Protein AF-U2ZJ65-F1 (afdb_monomer)

Mean predicted aligned error: 11.95 Å

Secondary structure (DSSP, 8-state):
-HHHHHHHHHTT-SS-HHHHHHHHHHHHHHHHHHHHHHHHTB-HHHHHTTTTTTS---S-TTHHHHHHHHHTTSHHHHHHHHHHHHHHHHHHHH-GGGBS---S-HHHHHHHHHHHTSPPPP-----SS-----B---HHHHHHHHTT-SSSTTHHHHHHHHHHS---HHHHHHHHHHHH-SEEEES-STT-SSEEEEE-SSEEEEEETTB--EEEEHHHHHHHHHHHHHHHHHHHT--

Organism: NCBI:txid1035184

Solvent-accessible surface area (backbone atoms only — not comparable to full-atom values): 13607 Å² total; per-residue (Å²): 111,70,71,60,53,51,52,27,39,76,68,10,72,64,54,32,53,65,57,63,64,45,49,59,57,52,52,41,40,55,50,22,45,54,49,48,55,52,63,73,35,41,20,72,64,24,52,76,71,53,62,71,68,87,55,89,80,76,76,52,87,64,56,38,31,52,52,47,28,59,51,55,69,39,67,70,56,37,52,52,50,48,53,52,49,49,57,51,52,55,48,40,73,77,42,60,67,31,36,71,65,85,86,68,61,62,69,62,52,51,51,49,54,55,57,68,72,51,90,78,83,87,76,61,42,76,36,92,62,79,80,76,77,73,47,67,83,49,70,69,45,52,51,55,36,64,70,66,39,46,84,46,91,68,29,44,58,54,53,54,54,59,69,73,46,100,64,54,64,66,58,45,13,52,50,49,40,67,61,45,35,74,48,69,42,75,56,38,37,81,94,37,87,65,11,35,31,41,33,36,96,73,27,41,34,40,40,40,73,79,32,66,68,46,78,36,41,35,56,54,49,36,52,51,54,52,50,53,54,51,52,54,55,56,60,66,73,72,115

Nearest PDB structures (foldseek):
  4oyd-assembly2_D  TM=2.390E-01  e=5.172E+00  synthetic construct
  3lhp-assembly1_S  TM=2.570E-01  e=7.193E+00  synthetic construct

Sequence (239 aa):
AASKINELLENGEFAINVELSEALDYERDRISESLWYLIHDLSEKGKEQGFFEFLEKGGGFPDETKRLSEALKNPEYLVDVIKEYGRFLEAYREDREVLRFHYHKVDSLYQKLQELALPRKEYTSNLTELPKVKAFITEDEVFATLSRGSGIDRGKERITKFFKENHTLQEKANFLKDEYGIGGSSHAVSGAMGSDEWHDAKGLKLQKNNCNDVFLTWSSVAKRILMSCFIKIFMKKRK

Foldseek 3Di:
DVVVLVVCQQVQNNDAPVCLVCVLLVLLLVLLVLVVVFVVQFDPVLVVVVQPVVQDDDDDPPVSSVVSSVQCVDLVSLVVNLVSLVVVVVVCVVPVNRGNDDPRPSVVSSVSSVVSNDDDDDTHHPDPDRPDPQDEQDVVQVLVLLCVALPPVCRNVVLVVVLVDPDDLVVSLVVRCVSNAFDKDAPSGPPAHAWMWTAHNQAIWIGGPSYDIDTAGSSRSSVSVNVVVVVVVVVVVVD

Structure (mmCIF, N/CA/C/O backbone):
data_AF-U2ZJ65-F1
#
_entry.id   AF-U2ZJ65-F1
#
loop_
_atom_site.group_PDB
_atom_site.id
_atom_site.type_symbol
_atom_site.label_atom_id
_atom_site.label_alt_id
_atom_site.label_comp_id
_atom_site.label_asym_id
_atom_site.label_entity_id
_atom_site.label_seq_id
_atom_site.pdbx_PDB_ins_code
_atom_site.Cartn_x
_atom_site.Cartn_y
_atom_site.Cartn_z
_atom_site.occupancy
_atom_site.B_iso_or_equiv
_atom_site.auth_seq_id
_atom_site.auth_comp_id
_atom_site.auth_asym_id
_atom_site.auth_atom_id
_atom_site.pdbx_PDB_model_num
ATOM 1 N N . ALA A 1 1 ? -3.856 -15.151 -9.963 1.00 62.59 1 ALA A N 1
ATOM 2 C CA . ALA A 1 1 ? -3.079 -14.397 -8.956 1.00 62.59 1 ALA A CA 1
ATOM 3 C C . ALA A 1 1 ? -3.064 -15.119 -7.608 1.00 62.59 1 ALA A C 1
ATOM 5 O O . ALA A 1 1 ? -1.996 -15.561 -7.214 1.00 62.59 1 ALA A O 1
ATOM 6 N N . ALA A 1 2 ? -4.220 -15.337 -6.963 1.00 77.69 2 ALA A N 1
ATOM 7 C CA . ALA A 1 2 ? -4.308 -15.961 -5.631 1.00 77.69 2 ALA A CA 1
ATOM 8 C C . ALA A 1 2 ? -3.563 -17.308 -5.496 1.00 77.69 2 ALA A C 1
ATOM 10 O O . ALA A 1 2 ? -2.787 -17.480 -4.566 1.00 77.69 2 ALA A O 1
ATOM 11 N N . SER A 1 3 ? -3.697 -18.217 -6.472 1.00 83.50 3 SER A N 1
ATOM 12 C CA . SER A 1 3 ? -2.991 -19.513 -6.446 1.00 83.50 3 SER A CA 1
ATOM 13 C C . SER A 1 3 ? -1.465 -19.387 -6.418 1.00 83.50 3 SER A C 1
ATOM 15 O O . SER A 1 3 ? -0.812 -20.212 -5.792 1.00 83.50 3 SER A O 1
ATOM 17 N N . LYS A 1 4 ? -0.892 -18.372 -7.084 1.00 86.69 4 LYS A N 1
ATOM 18 C CA . LYS A 1 4 ? 0.565 -18.191 -7.137 1.00 86.69 4 LYS A CA 1
ATOM 19 C C . LYS A 1 4 ? 1.104 -17.603 -5.836 1.00 86.69 4 LYS A C 1
ATOM 21 O O . LYS A 1 4 ? 2.178 -17.980 -5.399 1.00 86.69 4 LYS A O 1
ATOM 26 N N . ILE A 1 5 ? 0.341 -16.708 -5.211 1.00 86.50 5 ILE A N 1
ATOM 27 C CA . ILE A 1 5 ? 0.675 -16.164 -3.891 1.00 86.50 5 ILE A CA 1
ATOM 28 C C . ILE A 1 5 ? 0.656 -17.283 -2.851 1.00 86.50 5 ILE A C 1
ATOM 30 O O . ILE A 1 5 ? 1.593 -17.392 -2.071 1.00 86.50 5 ILE A O 1
ATOM 34 N N . ASN A 1 6 ? -0.365 -18.145 -2.889 1.00 86.81 6 ASN A N 1
ATOM 35 C CA . ASN A 1 6 ? -0.447 -19.269 -1.963 1.00 86.81 6 ASN A CA 1
ATOM 36 C C . ASN A 1 6 ? 0.750 -20.214 -2.121 1.00 86.81 6 ASN A C 1
ATOM 38 O O . ASN A 1 6 ? 1.390 -20.544 -1.139 1.00 86.81 6 ASN A O 1
ATOM 42 N N . GLU A 1 7 ? 1.112 -20.576 -3.354 1.00 88.75 7 GLU A N 1
ATOM 43 C CA . GLU A 1 7 ? 2.305 -21.390 -3.633 1.00 88.75 7 GLU A CA 1
ATOM 44 C C . GLU A 1 7 ? 3.588 -20.772 -3.044 1.00 88.75 7 GLU A C 1
ATOM 46 O O . GLU A 1 7 ? 4.363 -21.467 -2.396 1.00 88.75 7 GLU A O 1
ATOM 51 N N . LEU A 1 8 ? 3.792 -19.460 -3.214 1.00 89.31 8 LEU A N 1
ATOM 52 C CA . LEU A 1 8 ? 4.958 -18.758 -2.664 1.00 89.31 8 LEU A CA 1
ATOM 53 C C . LEU A 1 8 ? 4.950 -18.712 -1.128 1.00 89.31 8 LEU A C 1
ATOM 55 O O . LEU A 1 8 ? 6.014 -18.780 -0.518 1.00 89.31 8 LEU A O 1
ATOM 59 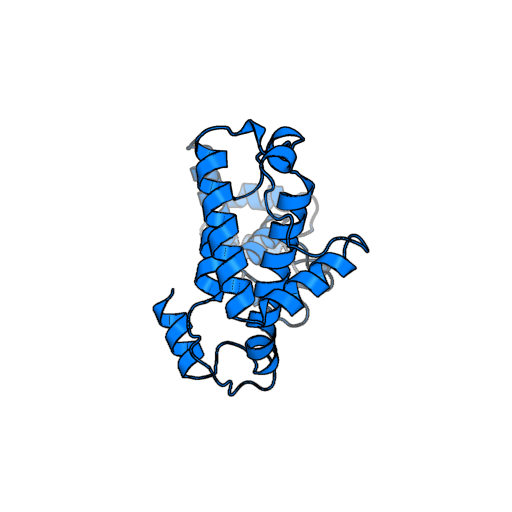N N . LEU A 1 9 ? 3.775 -18.587 -0.504 1.00 87.88 9 LEU A N 1
ATOM 60 C CA . LEU A 1 9 ? 3.624 -18.618 0.953 1.00 87.88 9 LEU A CA 1
ATOM 61 C C . LEU A 1 9 ? 3.924 -20.010 1.523 1.00 87.88 9 LEU A C 1
ATOM 63 O O . LEU A 1 9 ? 4.675 -20.106 2.488 1.00 87.88 9 LEU A O 1
ATOM 67 N N . GLU A 1 10 ? 3.402 -21.081 0.912 1.00 88.50 10 GLU A N 1
ATOM 68 C CA . GLU A 1 10 ? 3.693 -22.461 1.344 1.00 88.50 10 GLU A CA 1
ATOM 69 C C . GLU A 1 10 ? 5.179 -22.814 1.174 1.00 88.50 10 GLU A C 1
ATOM 71 O O . GLU A 1 10 ? 5.741 -23.534 1.996 1.00 88.50 10 GLU A O 1
ATOM 76 N N . ASN A 1 11 ? 5.828 -22.300 0.123 1.00 89.31 11 ASN A N 1
ATOM 77 C CA . ASN A 1 11 ? 7.246 -22.553 -0.145 1.00 89.31 11 ASN A CA 1
ATOM 78 C C . ASN A 1 11 ? 8.193 -21.630 0.649 1.00 89.31 11 ASN A C 1
ATOM 80 O O . ASN A 1 11 ? 9.413 -21.792 0.573 1.00 89.31 11 ASN A O 1
ATOM 84 N N . GLY A 1 12 ? 7.663 -20.648 1.388 1.00 86.88 12 GLY A N 1
ATOM 85 C CA . GLY A 1 12 ? 8.461 -19.677 2.140 1.00 86.88 12 GLY A CA 1
ATOM 86 C C . GLY A 1 12 ? 9.263 -18.707 1.264 1.00 86.88 12 GLY A C 1
ATOM 87 O O . GLY A 1 12 ? 10.322 -18.242 1.678 1.00 86.88 12 GLY A O 1
ATOM 88 N N . GLU A 1 13 ? 8.779 -18.419 0.054 1.00 87.38 13 GLU A N 1
ATOM 89 C CA . GLU A 1 13 ? 9.414 -17.558 -0.961 1.00 87.38 13 GLU A CA 1
ATOM 90 C C . GLU A 1 13 ? 8.703 -16.200 -1.119 1.00 87.38 13 GLU A C 1
ATOM 92 O O . GLU A 1 13 ? 9.058 -15.404 -1.990 1.00 87.38 13 GLU A O 1
ATOM 97 N N . PHE A 1 14 ? 7.661 -15.941 -0.322 1.00 85.50 14 PHE A N 1
ATOM 98 C CA . PHE A 1 14 ? 6.806 -14.763 -0.484 1.00 85.50 14 PHE A CA 1
ATOM 99 C C . PHE A 1 14 ? 7.317 -13.505 0.238 1.00 85.50 14 PHE A C 1
ATOM 101 O O . PHE A 1 14 ? 7.402 -12.445 -0.375 1.00 85.50 14 PHE A O 1
ATOM 108 N N . ALA A 1 15 ? 7.627 -13.613 1.531 1.00 84.38 15 ALA A N 1
ATOM 109 C CA . ALA A 1 15 ? 8.015 -12.504 2.410 1.00 84.38 15 ALA A CA 1
ATOM 110 C C . ALA A 1 15 ? 8.997 -13.008 3.473 1.00 84.38 15 ALA A C 1
ATOM 112 O O . ALA A 1 15 ? 9.030 -14.214 3.721 1.00 84.38 15 ALA A O 1
ATOM 113 N N . ILE A 1 16 ? 9.794 -12.136 4.100 1.00 87.19 16 ILE A N 1
ATOM 114 C CA . ILE A 1 16 ? 10.716 -12.547 5.181 1.00 87.19 16 ILE A CA 1
ATOM 115 C C . ILE A 1 16 ? 9.961 -12.814 6.497 1.00 87.19 16 ILE A C 1
ATOM 117 O O . ILE A 1 16 ? 8.854 -12.320 6.700 1.00 87.19 16 ILE A O 1
ATOM 121 N N . ASN A 1 17 ? 10.569 -13.557 7.432 1.00 84.19 17 ASN A N 1
ATOM 122 C CA . ASN A 1 17 ? 9.925 -13.897 8.715 1.00 84.19 17 ASN A CA 1
ATOM 123 C C . ASN A 1 17 ? 9.485 -12.661 9.524 1.00 84.19 17 ASN A C 1
ATOM 125 O O . ASN A 1 17 ? 8.424 -12.689 10.139 1.00 84.19 17 ASN A O 1
ATOM 129 N N . VAL A 1 18 ? 10.266 -11.573 9.484 1.00 84.88 18 VAL A N 1
ATOM 130 C CA . VAL A 1 18 ? 9.914 -10.305 10.150 1.00 84.88 18 VAL A CA 1
ATOM 131 C C . VAL A 1 18 ? 8.624 -9.730 9.566 1.00 84.88 18 VAL A C 1
ATOM 133 O O . VAL A 1 18 ? 7.677 -9.493 10.307 1.00 84.88 18 VAL A O 1
ATOM 136 N N . GLU A 1 19 ? 8.536 -9.611 8.240 1.00 84.50 19 GLU A N 1
ATOM 137 C CA . GLU A 1 19 ? 7.343 -9.106 7.548 1.00 84.50 19 GLU A CA 1
ATOM 138 C C . GLU A 1 19 ? 6.108 -9.972 7.816 1.00 84.50 19 GLU A C 1
ATOM 140 O O . GLU A 1 19 ? 5.020 -9.440 8.018 1.00 84.50 19 GLU A O 1
ATOM 145 N N . LEU A 1 20 ? 6.266 -11.300 7.858 1.00 85.06 20 LEU A N 1
ATOM 146 C CA . LEU A 1 20 ? 5.171 -12.212 8.198 1.00 85.06 20 LEU A CA 1
ATOM 147 C C . LEU A 1 20 ? 4.679 -12.000 9.636 1.00 85.06 20 LEU A C 1
ATOM 149 O O . LEU A 1 20 ? 3.470 -1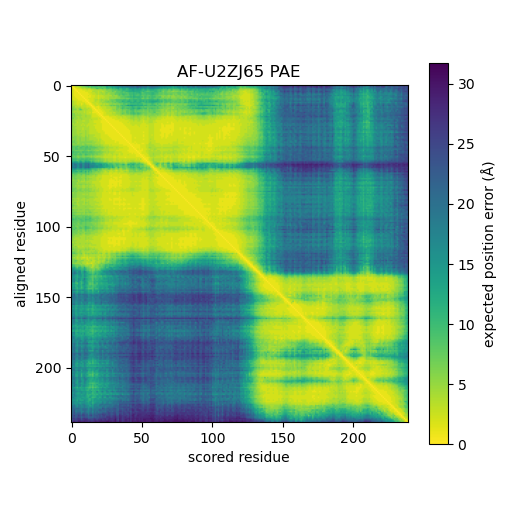1.991 9.864 1.00 85.06 20 LEU A O 1
ATOM 153 N N . SER A 1 21 ? 5.596 -11.804 10.590 1.00 83.25 21 SER A N 1
ATOM 154 C CA . SER A 1 21 ? 5.237 -11.556 11.991 1.00 83.25 21 SER A CA 1
ATOM 155 C C . SER A 1 21 ? 4.588 -10.185 12.204 1.00 83.25 21 SER A C 1
ATOM 157 O O . SER A 1 21 ? 3.601 -10.078 12.928 1.00 83.25 21 SER A O 1
ATOM 159 N N . GLU A 1 22 ? 5.080 -9.152 11.519 1.00 88.62 22 GLU A N 1
ATOM 160 C CA . GLU A 1 22 ? 4.587 -7.778 11.649 1.00 88.62 22 GLU A CA 1
ATOM 161 C C . GLU A 1 22 ? 3.276 -7.545 10.888 1.00 88.62 22 GLU A C 1
ATOM 163 O O . GLU A 1 22 ? 2.538 -6.619 11.213 1.00 88.62 22 GLU A O 1
ATOM 168 N N . ALA A 1 23 ? 2.936 -8.382 9.899 1.00 88.25 23 ALA A N 1
ATOM 169 C CA . ALA A 1 23 ? 1.732 -8.208 9.085 1.00 88.25 23 ALA A CA 1
ATOM 170 C C . ALA A 1 23 ? 0.439 -8.171 9.916 1.00 88.25 23 ALA A C 1
ATOM 172 O O . ALA A 1 23 ? -0.465 -7.387 9.618 1.00 88.25 23 ALA A O 1
ATOM 173 N N . LEU A 1 24 ? 0.346 -9.004 10.959 1.00 87.62 24 LEU A N 1
ATOM 174 C CA . LEU A 1 24 ? -0.816 -9.028 11.848 1.00 87.62 24 LEU A CA 1
ATOM 175 C C . LEU A 1 24 ? -0.911 -7.748 12.683 1.00 87.62 24 LEU A C 1
ATOM 177 O O . LEU A 1 24 ? -1.995 -7.177 12.803 1.00 87.62 24 LEU A O 1
ATOM 181 N N . ASP A 1 25 ? 0.209 -7.300 13.240 1.00 91.62 25 ASP A N 1
ATOM 182 C CA . ASP A 1 25 ? 0.248 -6.071 14.029 1.00 91.62 25 ASP A CA 1
ATOM 183 C C . ASP A 1 25 ? -0.067 -4.859 13.148 1.00 91.62 25 ASP A C 1
ATOM 185 O O . ASP A 1 25 ? -0.921 -4.052 13.504 1.00 91.62 25 ASP A O 1
ATOM 189 N N . TYR A 1 26 ? 0.487 -4.810 11.934 1.00 93.00 26 TYR A N 1
ATOM 190 C CA . TYR A 1 26 ? 0.179 -3.777 10.950 1.00 93.00 26 TYR A CA 1
ATOM 191 C C . TYR A 1 26 ? -1.313 -3.729 10.599 1.00 93.00 26 TYR A C 1
ATOM 193 O O . TYR A 1 26 ? -1.922 -2.661 10.560 1.00 93.00 26 TYR A O 1
ATOM 201 N N . GLU A 1 27 ? -1.938 -4.877 10.338 1.00 93.44 27 GLU A N 1
ATOM 202 C CA . GLU A 1 27 ? -3.369 -4.931 10.043 1.00 93.44 27 GLU A CA 1
ATOM 203 C C . GLU A 1 27 ? -4.211 -4.437 11.223 1.00 93.44 27 GLU A C 1
ATOM 205 O O . GLU A 1 27 ? -5.126 -3.627 11.033 1.00 93.44 27 GLU A O 1
ATOM 210 N N . ARG A 1 28 ? -3.868 -4.870 12.441 1.00 95.44 28 ARG A N 1
ATOM 211 C CA . ARG A 1 28 ? -4.540 -4.446 13.671 1.00 95.44 28 ARG A CA 1
ATOM 212 C C . ARG A 1 28 ? -4.386 -2.946 13.910 1.00 95.44 28 ARG A C 1
ATOM 214 O O . ARG A 1 28 ? -5.375 -2.286 14.227 1.00 95.44 28 ARG A O 1
ATOM 221 N N . ASP A 1 29 ? -3.203 -2.389 13.674 1.00 95.81 29 ASP A N 1
ATOM 222 C CA . ASP A 1 29 ? -2.940 -0.952 13.777 1.00 95.81 29 ASP A CA 1
ATOM 223 C C . ASP A 1 29 ? -3.820 -0.165 12.801 1.00 95.81 29 ASP A C 1
ATOM 225 O O . ASP A 1 29 ? -4.500 0.784 13.188 1.00 95.81 29 ASP A O 1
ATOM 229 N N . ARG A 1 30 ? -3.914 -0.608 11.541 1.00 96.44 30 ARG A N 1
ATOM 230 C CA . ARG A 1 30 ? -4.755 0.048 10.522 1.00 96.44 30 ARG A CA 1
ATOM 231 C C . ARG A 1 30 ? -6.248 -0.039 10.835 1.00 96.44 30 ARG A C 1
ATOM 233 O O . ARG A 1 30 ? -6.992 0.905 10.542 1.00 96.44 30 ARG A O 1
ATOM 240 N N . ILE A 1 31 ? -6.700 -1.156 11.403 1.00 96.81 31 ILE A N 1
ATOM 241 C CA . ILE A 1 31 ? -8.075 -1.307 11.897 1.00 96.81 31 ILE A CA 1
ATOM 242 C C . ILE A 1 31 ? -8.315 -0.341 13.062 1.00 96.81 31 ILE A C 1
ATOM 244 O O . ILE A 1 31 ? -9.317 0.370 13.053 1.00 96.81 31 ILE A O 1
ATOM 248 N N . SER A 1 32 ? -7.375 -0.257 14.003 1.00 96.06 32 SER A N 1
ATOM 249 C CA . SER A 1 32 ? -7.457 0.606 15.187 1.00 96.06 32 SER A CA 1
ATOM 250 C C . SER A 1 32 ? -7.511 2.084 14.818 1.00 96.06 32 SER A C 1
ATOM 252 O O . SER A 1 32 ? -8.367 2.808 15.317 1.00 96.06 32 SER A O 1
ATOM 254 N N . GLU A 1 33 ? -6.672 2.532 13.883 1.00 96.06 33 GLU A N 1
ATOM 255 C CA . GLU A 1 33 ? -6.735 3.890 13.328 1.00 96.06 33 GLU A CA 1
ATOM 256 C C . GLU A 1 33 ? -8.105 4.182 12.704 1.00 96.06 33 GLU A C 1
ATOM 258 O O . GLU A 1 33 ? -8.723 5.208 12.986 1.00 96.06 33 GLU A O 1
ATOM 263 N N . SER A 1 34 ? -8.605 3.265 11.869 1.00 96.38 34 SER A N 1
ATOM 264 C CA . SER A 1 34 ? -9.890 3.437 11.179 1.00 96.38 34 SER A CA 1
ATOM 265 C C . SER A 1 34 ? -11.058 3.506 12.165 1.00 96.38 34 SER A C 1
ATOM 267 O O . SER A 1 34 ? -11.951 4.339 12.013 1.00 96.38 34 SER A O 1
ATOM 269 N N . LEU A 1 35 ? -11.036 2.647 13.186 1.00 95.38 35 LEU A N 1
ATOM 270 C CA . LEU A 1 35 ? -12.029 2.618 14.250 1.00 95.38 35 LEU A CA 1
ATOM 271 C C . LEU A 1 35 ? -11.973 3.911 15.072 1.00 95.38 35 LEU A C 1
ATOM 273 O O . LEU A 1 35 ? -13.008 4.536 15.292 1.00 95.38 35 LEU A O 1
ATOM 277 N N . TRP A 1 36 ? -10.773 4.369 15.434 1.00 95.38 36 TRP A N 1
ATOM 278 C CA . TRP A 1 36 ? -10.561 5.615 16.168 1.00 95.38 36 TRP A CA 1
ATOM 279 C C . TRP A 1 36 ? -11.158 6.826 15.447 1.00 95.38 36 TRP A C 1
ATOM 281 O O . TRP A 1 36 ? -11.924 7.570 16.060 1.00 95.38 36 TRP A O 1
ATOM 291 N N . TYR A 1 37 ? -10.875 7.000 14.149 1.00 94.62 37 TYR A N 1
ATOM 292 C CA . TYR A 1 37 ? -11.448 8.103 13.370 1.00 94.62 37 TYR A CA 1
ATOM 293 C C . TYR A 1 37 ? -12.977 8.031 13.308 1.00 94.62 37 TYR A C 1
ATOM 295 O O . TYR A 1 37 ? -13.642 9.049 13.488 1.00 94.62 37 TYR A O 1
ATOM 303 N N . LEU A 1 38 ? -13.542 6.838 13.101 1.00 95.75 38 LEU A N 1
ATOM 304 C CA . LEU A 1 38 ? -14.991 6.643 13.059 1.00 95.75 38 LEU A CA 1
ATOM 305 C C . LEU A 1 38 ? -15.655 7.027 14.387 1.00 95.75 38 LEU A C 1
ATOM 307 O O . LEU A 1 38 ? -16.637 7.765 14.385 1.00 95.75 38 LEU A O 1
ATOM 311 N N . ILE A 1 39 ? -15.100 6.574 15.515 1.00 93.69 39 ILE A N 1
ATOM 312 C CA . ILE A 1 39 ? -15.619 6.880 16.858 1.00 93.69 39 ILE A CA 1
ATOM 313 C C . ILE A 1 39 ? -15.556 8.380 17.133 1.00 93.69 39 ILE A C 1
ATOM 315 O O . ILE A 1 39 ? -16.503 8.966 17.658 1.00 93.69 39 ILE A O 1
ATOM 319 N N . HIS A 1 40 ? -14.445 9.017 16.762 1.00 92.25 40 HIS A N 1
ATOM 320 C CA . HIS A 1 40 ? -14.277 10.452 16.948 1.00 92.25 40 HIS A CA 1
ATOM 321 C C . HIS A 1 40 ? -15.241 11.264 16.085 1.00 92.25 40 HIS A C 1
ATOM 323 O O . HIS A 1 40 ? -15.570 12.386 16.469 1.00 92.25 40 HIS A O 1
ATOM 329 N N . ASP A 1 41 ? -15.729 10.693 14.981 1.00 95.25 41 ASP A N 1
ATOM 330 C CA . ASP A 1 41 ? -16.683 11.284 14.045 1.00 95.25 41 ASP A CA 1
ATOM 331 C C . ASP A 1 41 ? -18.156 10.969 14.317 1.00 95.25 41 ASP A C 1
ATOM 333 O O . ASP A 1 41 ? -19.017 11.427 13.556 1.00 95.25 41 ASP A O 1
ATOM 337 N N . LEU A 1 42 ? -18.468 10.285 15.422 1.00 95.56 42 LEU A N 1
ATOM 338 C CA . LEU A 1 42 ? -19.840 10.179 15.912 1.00 95.56 42 LEU A CA 1
ATOM 339 C C . LEU A 1 42 ? -20.454 11.572 16.094 1.00 95.56 42 LEU A C 1
ATOM 341 O O . LEU A 1 42 ? -19.847 12.487 16.667 1.00 95.56 42 LEU A O 1
ATOM 345 N N . SER A 1 43 ? -21.679 11.731 15.597 1.00 96.00 43 SER A N 1
ATOM 346 C CA . SER A 1 43 ? -22.487 12.919 15.863 1.00 96.00 43 SER A CA 1
ATOM 347 C C . SER A 1 43 ? -22.977 12.919 17.310 1.00 96.00 43 SER A C 1
ATOM 349 O O . SER A 1 43 ? -22.840 11.925 18.021 1.00 96.00 43 SER A O 1
ATOM 351 N N . GLU A 1 44 ? -23.586 14.018 17.755 1.00 94.81 44 GLU A N 1
ATOM 352 C CA . GLU A 1 44 ? -24.216 14.048 19.082 1.00 94.81 44 GLU A CA 1
ATOM 353 C C . GLU A 1 44 ? -25.295 12.959 19.210 1.00 94.81 44 GLU A C 1
ATOM 355 O O . GLU A 1 44 ? -25.287 12.224 20.189 1.00 94.81 44 GLU A O 1
ATOM 360 N N . LYS A 1 45 ? -26.099 12.725 18.160 1.00 93.00 45 LYS A N 1
ATOM 361 C CA . LYS A 1 45 ? -27.049 11.599 18.110 1.00 93.00 45 LYS A CA 1
ATOM 362 C C . LYS A 1 45 ? -26.361 10.239 18.244 1.00 93.00 45 LYS A C 1
ATOM 364 O O . LYS A 1 45 ? -26.873 9.349 18.914 1.00 93.00 45 LYS A O 1
ATOM 369 N N . GLY A 1 46 ? -25.223 10.052 17.571 1.00 92.81 46 GLY A N 1
ATOM 370 C CA . GLY A 1 46 ? -24.451 8.811 17.661 1.00 92.81 46 GLY A CA 1
ATOM 371 C C . GLY A 1 46 ? -23.906 8.579 19.072 1.00 92.81 46 GLY A C 1
ATOM 372 O O . GLY A 1 46 ? -23.964 7.465 19.586 1.00 92.81 46 GLY A O 1
ATOM 373 N N . LYS A 1 47 ? -23.433 9.640 19.733 1.00 92.94 47 LYS A N 1
ATOM 374 C CA . LYS A 1 47 ? -22.973 9.582 21.126 1.00 92.94 47 LYS A CA 1
ATOM 375 C C . LYS A 1 47 ? -24.118 9.307 22.101 1.00 92.94 47 LYS A C 1
ATOM 377 O O . LYS A 1 47 ? -23.938 8.501 23.001 1.00 92.94 47 LYS A O 1
ATOM 382 N N . GLU A 1 48 ? -25.291 9.911 21.904 1.00 93.69 48 GLU A N 1
ATOM 383 C CA . GLU A 1 48 ? -26.489 9.685 22.733 1.00 93.69 48 GLU A CA 1
ATOM 384 C C . GLU A 1 48 ? -26.981 8.229 22.699 1.00 93.69 48 GLU A C 1
ATOM 386 O O . GLU A 1 48 ? -27.570 7.753 23.666 1.00 93.69 48 GLU A O 1
ATOM 391 N N . GLN A 1 49 ? -26.709 7.493 21.615 1.00 92.81 49 GLN A N 1
ATOM 392 C CA . GLN A 1 49 ? -26.997 6.054 21.514 1.00 92.81 49 GLN A CA 1
ATOM 393 C C . GLN A 1 49 ? -25.973 5.163 22.247 1.00 92.81 49 GLN A C 1
ATOM 395 O O . GLN A 1 49 ? -26.101 3.931 22.268 1.00 92.81 49 GLN A O 1
ATOM 400 N N . GLY A 1 50 ? -24.958 5.779 22.856 1.00 92.81 50 GLY A N 1
ATOM 401 C CA . GLY A 1 50 ? -23.932 5.114 23.646 1.00 92.81 50 GLY A CA 1
ATOM 402 C C . GLY A 1 50 ? -22.995 4.242 22.816 1.00 92.81 50 GLY A C 1
ATOM 403 O O . GLY A 1 50 ? -22.502 3.233 23.319 1.00 92.81 50 GLY A O 1
ATOM 404 N N . PHE A 1 51 ? -22.787 4.557 21.531 1.00 93.81 51 PHE A N 1
ATOM 405 C CA . PHE A 1 51 ? -21.875 3.775 20.697 1.00 93.81 51 PHE A CA 1
ATOM 406 C C . PHE A 1 51 ? -20.436 3.880 21.202 1.00 93.81 51 PHE A C 1
ATOM 408 O O . PHE A 1 51 ? -19.903 4.978 21.383 1.00 93.81 51 PHE A O 1
ATOM 415 N N . PHE A 1 52 ? -19.799 2.721 21.374 1.00 93.62 52 PHE A N 1
ATOM 416 C CA . PHE A 1 52 ? -18.384 2.589 21.719 1.00 93.62 52 PHE A CA 1
ATOM 417 C C . PHE A 1 52 ? -17.978 3.259 23.051 1.00 93.62 52 PHE A C 1
ATOM 419 O O . PHE A 1 52 ? -16.821 3.640 23.232 1.00 93.62 52 PHE A O 1
ATOM 426 N N . GLU A 1 53 ? -18.904 3.421 24.004 1.00 90.06 53 GLU A N 1
ATOM 427 C CA . GLU A 1 53 ? -18.621 4.064 25.301 1.00 90.06 53 GLU A CA 1
ATOM 428 C C . GLU A 1 53 ? -17.606 3.309 26.162 1.00 90.06 53 GLU A C 1
ATOM 430 O O . GLU A 1 53 ? -16.867 3.936 26.918 1.00 90.06 53 GLU A O 1
ATOM 435 N N . PHE A 1 54 ? -17.549 1.983 26.029 1.00 87.00 54 PHE A N 1
ATOM 436 C CA . PHE A 1 54 ? -16.624 1.137 26.783 1.00 87.00 54 PHE A CA 1
ATOM 437 C C . PHE A 1 54 ? -15.180 1.195 26.266 1.00 87.00 54 PHE A C 1
ATOM 439 O O . PHE A 1 54 ? -14.282 0.656 26.913 1.00 87.00 54 PHE A O 1
ATOM 446 N N . LEU A 1 55 ? -14.937 1.804 25.100 1.00 84.81 55 LEU A N 1
ATOM 447 C CA . LEU A 1 55 ? -13.578 1.989 24.605 1.00 84.81 55 LEU A CA 1
ATOM 448 C C . LEU A 1 55 ? -12.887 3.067 25.440 1.00 84.81 55 LEU A C 1
ATOM 450 O O . LEU A 1 55 ? -13.428 4.159 25.622 1.00 84.81 55 LEU A O 1
ATOM 454 N N . GLU A 1 56 ? -11.687 2.766 25.936 1.00 72.00 56 GLU A N 1
ATOM 455 C CA . GLU A 1 56 ? -10.893 3.735 26.687 1.00 72.00 56 GLU A CA 1
ATOM 456 C C . GLU A 1 56 ? -10.605 4.982 25.840 1.00 72.00 56 GLU A C 1
ATOM 458 O O . GLU A 1 56 ? -10.148 4.892 24.699 1.00 72.00 56 GLU A O 1
ATOM 463 N N . LYS A 1 57 ? -10.849 6.160 26.423 1.00 75.00 57 LYS A N 1
ATOM 464 C CA . LYS A 1 57 ? -10.607 7.475 25.811 1.00 75.00 57 LYS A CA 1
ATOM 465 C C . LYS A 1 57 ? -9.524 8.213 26.600 1.00 75.00 57 LYS A C 1
ATOM 467 O O . LYS A 1 57 ? -9.504 8.144 27.828 1.00 75.00 57 LYS A O 1
ATOM 472 N N . GLY A 1 58 ? -8.656 8.959 25.916 1.00 68.62 58 GLY A N 1
ATOM 473 C CA . GLY A 1 58 ? -7.649 9.838 26.516 1.00 68.62 58 GLY A CA 1
ATOM 474 C C . GLY A 1 58 ? -6.244 9.658 25.928 1.00 68.62 58 GLY A C 1
ATOM 475 O O . GLY A 1 58 ? -5.704 8.555 25.911 1.00 68.62 58 GLY A O 1
ATOM 476 N N . GLY A 1 59 ? -5.599 10.760 25.535 1.00 74.25 59 GLY A N 1
ATOM 477 C CA . GLY A 1 59 ? -4.236 10.771 24.978 1.00 74.25 59 GLY A CA 1
ATOM 478 C C . GLY A 1 59 ? -4.159 11.100 23.484 1.00 74.25 59 GLY A C 1
ATOM 479 O O . GLY A 1 59 ? -3.071 11.386 22.998 1.00 74.25 59 GLY A O 1
ATOM 480 N N . GLY A 1 60 ? -5.295 11.146 22.778 1.00 83.94 60 GLY A N 1
ATOM 481 C CA . GLY A 1 60 ? -5.368 11.537 21.370 1.00 83.94 60 GLY A CA 1
ATOM 482 C C . GLY A 1 60 ? -4.575 10.628 20.423 1.00 83.94 60 GLY A C 1
ATOM 483 O O . GLY A 1 60 ? -4.092 9.556 20.789 1.00 83.94 60 GLY A O 1
ATOM 484 N N . PHE A 1 61 ? -4.443 11.060 19.170 1.00 85.12 61 PHE A N 1
ATOM 485 C CA . PHE A 1 61 ? -3.602 10.381 18.186 1.00 85.12 61 PHE A CA 1
ATOM 486 C C . PHE A 1 61 ? -2.119 10.737 18.409 1.00 85.12 61 PHE A C 1
ATOM 488 O O . PHE A 1 61 ? -1.814 11.923 18.567 1.00 85.12 61 PHE A O 1
ATOM 495 N N . PRO A 1 62 ? -1.178 9.775 18.354 1.00 88.94 62 PRO A N 1
ATOM 496 C CA . PRO A 1 62 ? -1.351 8.354 18.015 1.00 88.94 62 PRO A CA 1
ATOM 497 C C . PRO A 1 62 ? -1.560 7.421 19.222 1.00 88.94 62 PRO A C 1
ATOM 499 O O . PRO A 1 62 ? -1.780 6.223 19.037 1.00 88.94 62 PRO A O 1
ATOM 502 N N . ASP A 1 63 ? -1.475 7.923 20.450 1.00 90.12 63 ASP A N 1
ATOM 503 C CA . ASP A 1 63 ? -1.403 7.078 21.647 1.00 90.12 63 ASP A CA 1
ATOM 504 C C . ASP A 1 63 ? -2.670 6.240 21.874 1.00 90.12 63 ASP A C 1
ATOM 506 O O . ASP A 1 63 ? -2.572 5.063 22.221 1.00 90.12 63 ASP A O 1
ATOM 510 N N . GLU A 1 64 ? -3.855 6.791 21.606 1.00 90.06 64 GLU A N 1
ATOM 511 C CA . GLU A 1 64 ? -5.119 6.048 21.698 1.00 90.06 64 GLU A CA 1
ATOM 512 C C . GLU A 1 64 ? -5.212 4.924 20.664 1.00 90.06 64 GLU A C 1
ATOM 514 O O . GLU A 1 64 ? -5.663 3.828 20.989 1.00 90.06 64 GLU A O 1
ATOM 519 N N . THR A 1 65 ? -4.733 5.151 19.437 1.00 93.38 65 THR A N 1
ATOM 520 C CA . THR A 1 65 ? -4.751 4.110 18.394 1.00 93.38 65 THR A CA 1
ATOM 521 C C . THR A 1 65 ? -3.850 2.933 18.752 1.00 93.38 65 THR A C 1
ATOM 523 O O . THR A 1 65 ? -4.234 1.786 18.532 1.00 93.38 65 THR A O 1
ATOM 526 N N . LYS A 1 66 ? -2.700 3.194 19.390 1.00 93.25 66 LYS A N 1
ATOM 527 C CA . LYS A 1 66 ? -1.802 2.143 19.889 1.00 93.25 66 LYS A CA 1
ATOM 528 C C . LYS A 1 66 ? -2.431 1.346 21.025 1.00 93.25 66 LYS A C 1
ATOM 530 O O . LYS A 1 66 ? -2.333 0.125 21.027 1.00 93.25 66 LYS A O 1
ATOM 535 N N . ARG A 1 67 ? -3.092 2.014 21.977 1.00 92.62 67 ARG A N 1
ATOM 536 C CA . ARG A 1 67 ? -3.798 1.324 23.071 1.00 92.62 67 ARG A CA 1
ATOM 537 C C . ARG A 1 67 ? -4.946 0.472 22.553 1.00 92.62 67 ARG A C 1
ATOM 539 O O . ARG A 1 67 ? -5.090 -0.663 22.988 1.00 92.62 67 ARG A O 1
ATOM 546 N N . LEU A 1 68 ? -5.718 0.996 21.603 1.00 93.88 68 LEU A N 1
ATOM 547 C CA . LEU A 1 68 ? -6.785 0.244 20.954 1.00 93.88 68 LEU A CA 1
ATOM 548 C C . LEU A 1 68 ? -6.226 -0.985 20.227 1.00 93.88 68 LEU A C 1
ATOM 550 O O . LEU A 1 68 ? -6.746 -2.079 20.416 1.00 93.88 68 LEU A O 1
ATOM 554 N N . SER A 1 69 ? -5.129 -0.833 19.477 1.00 95.38 69 SER A N 1
ATOM 555 C CA . SER A 1 69 ? -4.454 -1.966 18.831 1.00 95.38 69 SER A CA 1
ATOM 556 C C . SER A 1 69 ? -3.993 -3.006 19.851 1.00 95.38 69 SER A C 1
ATOM 558 O O . SER A 1 69 ? -4.251 -4.195 19.682 1.00 95.38 69 SER A O 1
ATOM 560 N N . GLU A 1 70 ? -3.399 -2.580 20.966 1.00 95.00 70 GLU A N 1
ATOM 561 C CA . GLU A 1 70 ? -2.994 -3.499 22.032 1.00 95.00 70 GLU A CA 1
ATOM 562 C C . GLU A 1 70 ? -4.198 -4.231 22.648 1.00 95.00 70 GLU A C 1
ATOM 564 O O . GLU A 1 70 ? -4.155 -5.447 22.824 1.00 95.00 70 GLU A O 1
ATOM 569 N N . ALA A 1 71 ? -5.303 -3.527 22.907 1.00 94.50 71 ALA A N 1
ATOM 570 C CA . ALA A 1 71 ? -6.520 -4.113 23.465 1.00 94.50 71 ALA A CA 1
ATOM 571 C C . ALA A 1 71 ? -7.163 -5.142 22.517 1.00 94.50 71 ALA A C 1
ATOM 573 O O . ALA A 1 71 ? -7.614 -6.199 22.961 1.00 94.50 71 ALA A O 1
ATOM 574 N N . LEU A 1 72 ? -7.137 -4.890 21.203 1.00 95.38 72 LEU A N 1
ATOM 575 C CA . LEU A 1 72 ? -7.651 -5.806 20.176 1.00 95.38 72 LEU A CA 1
ATOM 576 C C . LEU A 1 72 ? -6.851 -7.118 20.051 1.00 95.38 72 LEU A C 1
ATOM 578 O O . LEU A 1 72 ? -7.277 -8.016 19.325 1.00 95.38 72 LEU A O 1
ATOM 582 N N . LYS A 1 73 ? -5.714 -7.275 20.747 1.00 94.69 73 LYS A N 1
ATOM 583 C CA . LYS A 1 73 ? -5.040 -8.580 20.883 1.00 94.69 73 LYS A CA 1
ATOM 584 C C . LYS A 1 73 ? -5.832 -9.558 21.746 1.00 94.69 73 LYS A C 1
ATOM 586 O O . LYS A 1 73 ? -5.669 -10.764 21.577 1.00 94.69 73 LYS A O 1
ATOM 591 N N . ASN A 1 74 ? -6.655 -9.062 22.671 1.00 95.06 74 ASN A N 1
ATOM 592 C CA . ASN A 1 74 ? -7.495 -9.907 23.509 1.00 95.06 74 ASN A CA 1
ATOM 593 C C . ASN A 1 74 ? -8.724 -10.384 22.702 1.00 95.06 74 ASN A C 1
ATOM 595 O O . ASN A 1 74 ? -9.545 -9.548 22.316 1.00 95.06 74 ASN A O 1
ATOM 599 N N . PRO A 1 75 ? -8.897 -11.702 22.469 1.00 94.12 75 PRO A N 1
ATOM 600 C CA . PRO A 1 75 ? -10.020 -12.223 21.693 1.00 94.12 75 PRO A CA 1
ATOM 601 C C . PRO A 1 75 ? -11.394 -11.901 22.290 1.00 94.12 75 PRO A C 1
ATOM 603 O O . PRO A 1 75 ? -12.328 -11.641 21.538 1.00 94.12 75 PRO A O 1
ATOM 606 N N . GLU A 1 76 ? -11.528 -11.888 23.619 1.00 95.19 76 GLU A N 1
ATOM 607 C CA . GLU A 1 76 ? -12.798 -11.564 24.286 1.00 95.19 76 GLU A CA 1
ATOM 608 C C . GLU A 1 76 ? -13.180 -10.104 24.024 1.00 95.19 76 GLU A C 1
ATOM 610 O O . GLU A 1 76 ? -14.294 -9.809 23.596 1.00 95.19 76 GLU A O 1
ATOM 615 N N . TYR A 1 77 ? -12.206 -9.203 24.161 1.00 95.62 77 TYR A N 1
ATOM 616 C CA . TYR A 1 77 ? -12.389 -7.788 23.853 1.00 95.62 77 TYR A CA 1
ATOM 617 C C . TYR A 1 77 ? -12.714 -7.558 22.372 1.00 95.62 77 TYR A C 1
ATOM 619 O O . TYR A 1 77 ? -13.616 -6.792 22.044 1.00 95.62 77 TYR A O 1
ATOM 627 N N . LEU A 1 78 ? -12.020 -8.248 21.459 1.00 96.25 78 LEU A N 1
ATOM 628 C CA . LEU A 1 78 ? -12.296 -8.167 20.024 1.00 96.25 78 LEU A CA 1
ATOM 629 C C . LEU A 1 78 ? -13.733 -8.602 19.696 1.00 96.25 78 LEU A C 1
ATOM 631 O O . LEU A 1 78 ? -14.393 -7.952 18.885 1.00 96.25 78 LEU A O 1
ATOM 635 N N . VAL A 1 79 ? -14.241 -9.659 20.336 1.00 96.88 79 VAL A N 1
ATOM 636 C CA . VAL A 1 79 ? -15.634 -10.106 20.171 1.00 96.88 79 VAL A CA 1
ATOM 637 C C . VAL A 1 79 ? -16.619 -9.020 20.604 1.00 96.88 79 VAL A C 1
ATOM 639 O O . VAL A 1 79 ? -17.579 -8.751 19.875 1.00 96.88 79 VAL A O 1
ATOM 642 N N . ASP A 1 80 ? -16.368 -8.353 21.730 1.00 96.50 80 ASP A N 1
ATOM 643 C CA . ASP A 1 80 ? -17.211 -7.251 22.202 1.00 96.50 80 ASP A CA 1
ATOM 644 C C . ASP A 1 80 ? -17.178 -6.051 21.244 1.00 96.50 80 ASP A C 1
ATOM 646 O O . ASP A 1 80 ? -18.227 -5.490 20.915 1.00 96.50 80 ASP A O 1
ATOM 650 N N . VAL A 1 81 ? -16.002 -5.706 20.709 1.00 97.25 81 VAL A N 1
ATOM 651 C CA . VAL A 1 81 ? -15.854 -4.651 19.692 1.00 97.25 81 VAL A CA 1
ATOM 652 C C . VAL A 1 81 ? -16.603 -5.001 18.407 1.00 97.25 81 VAL A C 1
ATOM 654 O O . VAL A 1 81 ? -17.311 -4.152 17.868 1.00 97.25 81 VAL A O 1
ATOM 657 N N . ILE A 1 82 ? -16.500 -6.241 17.916 1.00 98.06 82 ILE A N 1
ATOM 658 C CA . ILE A 1 82 ? -17.238 -6.703 16.728 1.00 98.06 82 ILE A CA 1
ATOM 659 C C . ILE A 1 82 ? -18.747 -6.613 16.971 1.00 98.06 82 ILE A C 1
ATOM 661 O O . ILE A 1 82 ? -19.489 -6.141 16.108 1.00 98.06 82 ILE A O 1
ATOM 665 N N . LYS A 1 83 ? -19.217 -7.056 18.140 1.00 97.81 83 LYS A N 1
ATOM 666 C CA . LYS A 1 83 ? -20.638 -7.013 18.498 1.00 97.81 83 LYS A CA 1
ATOM 667 C C . LYS A 1 83 ? -21.160 -5.578 18.527 1.00 97.81 83 LYS A C 1
ATOM 669 O O . LYS A 1 83 ? -22.197 -5.291 17.931 1.00 97.81 83 LYS A O 1
ATOM 674 N N . GLU A 1 84 ? -20.424 -4.681 19.173 1.00 97.75 84 GLU A N 1
ATOM 675 C CA . GLU A 1 84 ? -20.775 -3.265 19.240 1.00 97.75 84 GLU A CA 1
ATOM 676 C C . GLU A 1 84 ? -20.749 -2.599 17.861 1.00 97.75 84 GLU A C 1
ATOM 678 O O . GLU A 1 84 ? -21.657 -1.843 17.515 1.00 97.75 84 GLU A O 1
ATOM 683 N N . TYR A 1 85 ? -19.750 -2.917 17.036 1.00 98.25 85 TYR A N 1
ATOM 684 C CA . TYR A 1 85 ? -19.684 -2.404 15.674 1.00 98.25 85 TYR A CA 1
ATOM 685 C C . TYR A 1 85 ? -20.890 -2.868 14.845 1.00 98.25 85 TYR A C 1
ATOM 687 O O . TYR A 1 85 ? -21.427 -2.092 14.057 1.00 98.25 85 TYR A O 1
ATOM 695 N N . GLY A 1 86 ? -21.356 -4.106 15.044 1.00 98.00 86 GLY A N 1
ATOM 696 C CA . GLY A 1 86 ? -22.589 -4.610 14.435 1.00 98.00 86 GLY A CA 1
ATOM 697 C C . GLY A 1 86 ? -23.808 -3.760 14.806 1.00 98.00 86 GLY A C 1
ATOM 698 O O . GLY A 1 86 ? -24.528 -3.314 13.913 1.00 98.00 86 GLY A O 1
ATOM 699 N N . ARG A 1 87 ? -23.970 -3.447 16.102 1.00 97.38 87 ARG A N 1
ATOM 700 C CA . ARG A 1 87 ? -25.028 -2.554 16.616 1.00 97.38 87 ARG A CA 1
ATOM 701 C C . ARG A 1 87 ? -24.966 -1.168 15.966 1.00 97.38 87 ARG A C 1
ATOM 703 O O . ARG A 1 87 ? -25.980 -0.651 15.506 1.00 97.38 87 ARG A O 1
ATOM 710 N N . PHE A 1 88 ? -23.769 -0.585 15.889 1.00 97.94 88 PHE A N 1
ATOM 711 C CA . PHE A 1 88 ? -23.539 0.688 15.204 1.00 97.94 88 PHE A CA 1
ATOM 712 C C . PHE A 1 88 ? -23.908 0.618 13.713 1.00 97.94 88 PHE A C 1
ATOM 714 O O . PHE A 1 88 ? -24.558 1.523 13.19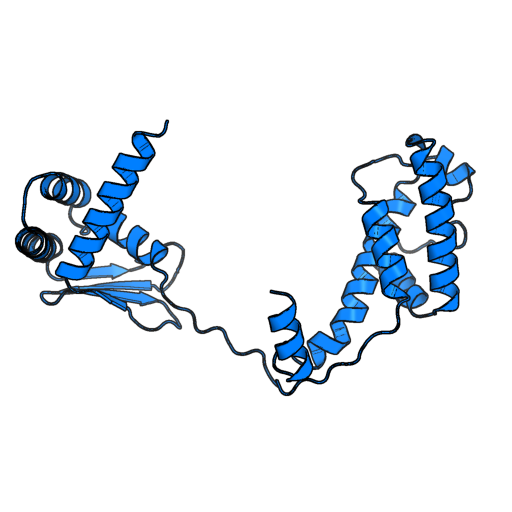4 1.00 97.94 88 PHE A O 1
ATOM 721 N N . LEU A 1 89 ? -23.504 -0.444 13.012 1.00 97.62 89 LEU A N 1
ATOM 722 C CA . LEU A 1 89 ? -23.709 -0.576 11.571 1.00 97.62 89 LEU A CA 1
ATOM 723 C C . LEU A 1 89 ? -25.193 -0.722 11.210 1.00 97.62 89 LEU A C 1
ATOM 725 O O . LEU A 1 89 ? -25.622 -0.180 10.193 1.00 97.62 89 LEU A O 1
ATOM 729 N N . GLU A 1 90 ? -25.973 -1.427 12.032 1.00 97.44 90 GLU A N 1
ATOM 730 C CA . GLU A 1 90 ? -27.434 -1.499 11.904 1.00 97.44 90 GLU A CA 1
ATOM 731 C C . GLU A 1 90 ? -28.063 -0.108 12.041 1.00 97.44 90 GLU A C 1
ATOM 733 O O . GLU A 1 90 ? -28.743 0.343 11.120 1.00 97.44 90 GLU A O 1
ATOM 738 N N . ALA A 1 91 ? -27.737 0.622 13.111 1.00 96.44 91 ALA A N 1
ATOM 739 C CA . ALA A 1 91 ? -28.242 1.977 13.323 1.00 96.44 91 ALA A CA 1
ATOM 740 C C . ALA A 1 91 ? -27.819 2.950 12.209 1.00 96.44 91 ALA A C 1
ATOM 742 O O . ALA A 1 91 ? -28.630 3.742 11.739 1.00 96.44 91 ALA A O 1
ATOM 743 N N . TYR A 1 92 ? -26.576 2.864 11.723 1.00 96.75 92 TYR A N 1
ATOM 744 C CA . TYR A 1 92 ? -26.079 3.700 10.625 1.00 96.75 92 TYR A CA 1
ATOM 745 C C . TYR A 1 92 ? -26.797 3.438 9.291 1.00 96.75 92 TYR A C 1
ATOM 747 O O . TYR A 1 92 ? -26.910 4.334 8.448 1.00 96.75 92 TYR A O 1
ATOM 755 N N . ARG A 1 93 ? -27.277 2.207 9.065 1.00 95.69 93 ARG A N 1
ATOM 756 C CA . ARG A 1 93 ? -28.080 1.866 7.879 1.00 95.69 93 ARG A CA 1
ATOM 757 C C . ARG A 1 93 ? -29.480 2.476 7.946 1.00 95.69 93 ARG A C 1
ATOM 759 O O . ARG A 1 93 ? -30.027 2.789 6.889 1.00 95.69 93 ARG A O 1
ATOM 766 N N . GLU A 1 94 ? -30.026 2.650 9.146 1.00 95.94 94 GLU A N 1
ATOM 767 C CA . GLU A 1 94 ? -31.332 3.271 9.385 1.00 95.94 94 GLU A CA 1
ATOM 768 C C . GLU A 1 94 ? -31.258 4.804 9.391 1.00 95.94 94 GLU A C 1
ATOM 770 O O . GLU A 1 94 ? -32.021 5.459 8.681 1.00 95.94 94 GLU A O 1
ATOM 775 N N . ASP A 1 95 ? -30.314 5.376 10.142 1.00 95.25 95 ASP A N 1
ATOM 776 C CA . ASP A 1 95 ? -30.062 6.814 10.223 1.00 95.25 95 ASP A CA 1
ATOM 777 C C . ASP A 1 95 ? -28.573 7.104 10.008 1.00 95.25 95 ASP A C 1
ATOM 779 O O . ASP A 1 95 ? -27.727 6.851 10.866 1.00 95.25 95 ASP A O 1
ATOM 783 N N . ARG A 1 96 ? -28.237 7.702 8.861 1.00 94.62 96 ARG A N 1
ATOM 784 C CA . ARG A 1 96 ? -26.848 8.077 8.563 1.00 94.62 96 ARG A CA 1
ATOM 785 C C . ARG A 1 96 ? -26.346 9.206 9.456 1.00 94.62 96 ARG A C 1
ATOM 787 O O . ARG A 1 96 ? -25.136 9.303 9.643 1.00 94.62 96 ARG A O 1
ATOM 794 N N . GLU A 1 97 ? -27.236 10.002 10.050 1.00 95.44 97 GLU A N 1
ATOM 795 C CA . GLU A 1 97 ? -26.893 11.152 10.895 1.00 95.44 97 GLU A CA 1
ATOM 796 C C . GLU A 1 97 ? -26.217 10.752 12.214 1.00 95.44 97 GLU A C 1
ATOM 798 O O . GLU A 1 97 ? -25.802 11.627 12.971 1.00 95.44 97 GLU A O 1
ATOM 803 N N . VAL A 1 98 ? -26.067 9.456 12.519 1.00 96.25 98 VAL A N 1
ATOM 804 C CA . VAL A 1 98 ? -25.242 8.987 13.652 1.00 96.25 98 VAL A CA 1
ATOM 805 C C . VAL A 1 98 ? -23.748 9.284 13.457 1.00 96.25 98 VAL A C 1
ATOM 807 O O . VAL A 1 98 ? -23.001 9.340 14.434 1.00 96.25 98 VAL A O 1
ATOM 810 N N . LEU A 1 99 ? -23.307 9.536 12.218 1.00 96.62 99 LEU A N 1
ATOM 811 C CA . LEU A 1 99 ? -21.971 10.044 11.900 1.00 96.62 99 LEU A CA 1
ATOM 812 C C . LEU A 1 99 ? -22.042 11.473 11.363 1.00 96.62 99 LEU A C 1
ATOM 814 O O . LEU A 1 99 ? -22.925 11.811 10.583 1.00 96.62 99 LEU A O 1
ATOM 818 N N . ARG A 1 100 ? -21.048 12.296 11.713 1.00 96.31 100 ARG A N 1
ATOM 819 C CA . ARG A 1 100 ? -20.883 13.647 11.144 1.00 96.31 100 ARG A CA 1
ATOM 820 C C . ARG A 1 100 ? -20.352 13.615 9.711 1.00 96.31 100 ARG A C 1
ATOM 822 O O . ARG A 1 100 ? -20.630 14.520 8.931 1.00 96.31 100 ARG A O 1
ATOM 829 N N . PHE A 1 101 ? -19.561 12.593 9.376 1.00 94.94 101 PHE A N 1
ATOM 830 C CA . PHE A 1 101 ? -18.940 12.428 8.064 1.00 94.94 101 PHE A CA 1
ATOM 831 C C . PHE A 1 101 ? -19.108 10.997 7.535 1.00 94.94 101 PHE A C 1
ATOM 833 O O . PHE A 1 101 ? -18.966 10.028 8.276 1.00 94.94 101 PHE A O 1
ATOM 840 N N . HIS A 1 102 ? -19.345 10.855 6.226 1.00 91.81 102 HIS A N 1
ATOM 841 C CA . HIS A 1 102 ? -19.720 9.577 5.592 1.00 91.81 102 HIS A CA 1
ATOM 842 C C . HIS A 1 102 ? -18.670 9.023 4.614 1.00 91.81 102 HIS A C 1
ATOM 844 O O . HIS A 1 102 ? -19.003 8.260 3.709 1.00 91.81 102 HIS A O 1
ATOM 850 N N . TYR A 1 103 ? -17.401 9.417 4.75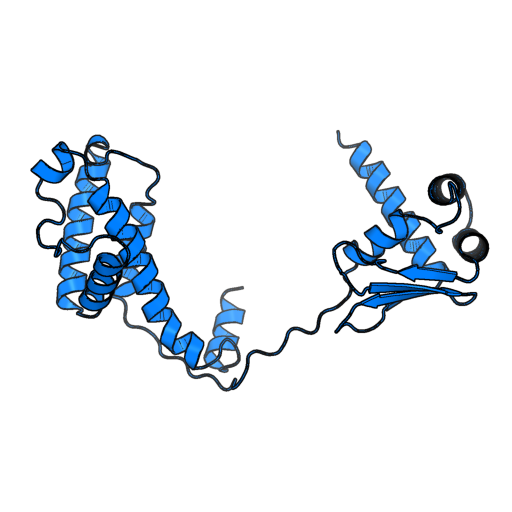2 1.00 93.12 103 TYR A N 1
ATOM 851 C CA . TYR A 1 103 ? -16.305 8.890 3.924 1.00 93.12 103 TYR A CA 1
ATOM 852 C C . TYR A 1 103 ? -15.738 7.560 4.458 1.00 93.12 103 TYR A C 1
ATOM 854 O O . TYR A 1 103 ? -14.946 6.901 3.777 1.00 93.12 103 TYR A O 1
ATOM 862 N N . HIS A 1 104 ? -16.134 7.162 5.671 1.00 94.44 104 HIS A N 1
ATOM 863 C CA . HIS A 1 104 ? -15.724 5.913 6.307 1.00 94.44 104 HIS A CA 1
ATOM 864 C C . HIS A 1 104 ? -16.245 4.703 5.528 1.00 94.44 104 HIS A C 1
ATOM 866 O O . HIS A 1 104 ? -17.423 4.620 5.179 1.00 94.44 104 HIS A O 1
ATOM 872 N N . LYS A 1 105 ? -15.374 3.721 5.279 1.00 96.12 105 LYS A N 1
ATOM 873 C CA . LYS A 1 105 ? -15.752 2.458 4.626 1.00 96.12 105 LYS A CA 1
ATOM 874 C C . LYS A 1 105 ? -16.361 1.496 5.648 1.00 96.12 105 LYS A C 1
ATOM 876 O O . LYS A 1 105 ? -15.747 0.482 5.973 1.00 96.12 105 LYS A O 1
ATOM 881 N N . VAL A 1 106 ? -17.542 1.834 6.166 1.00 96.81 106 VAL A N 1
ATOM 882 C CA . VAL A 1 106 ? -18.133 1.194 7.355 1.00 96.81 106 VAL A CA 1
ATOM 883 C C . VAL A 1 106 ? -18.303 -0.324 7.229 1.00 96.81 106 VAL A C 1
ATOM 885 O O . VAL A 1 106 ? -17.930 -1.037 8.157 1.00 96.81 106 VAL A O 1
ATOM 888 N N . ASP A 1 107 ? -18.765 -0.836 6.082 1.00 97.12 107 ASP A N 1
ATOM 889 C CA . ASP A 1 107 ? -18.913 -2.284 5.870 1.00 97.12 107 ASP A CA 1
ATOM 890 C C . ASP A 1 107 ? -17.550 -2.984 5.743 1.00 97.12 107 ASP A C 1
ATOM 892 O O . ASP A 1 107 ? -17.348 -4.068 6.282 1.00 97.12 107 ASP A O 1
ATOM 896 N N . SER A 1 108 ? -16.576 -2.345 5.083 1.00 97.38 108 SER A N 1
ATOM 897 C CA . SER A 1 108 ? -15.223 -2.901 4.941 1.00 97.38 108 SER A CA 1
ATOM 898 C C . SER A 1 108 ? -14.482 -2.945 6.275 1.00 97.38 108 SER A C 1
ATOM 900 O O . SER A 1 108 ? -13.736 -3.888 6.518 1.00 97.38 108 SER A O 1
ATOM 902 N N . LEU A 1 109 ? -14.665 -1.938 7.131 1.00 97.62 109 LEU A N 1
ATOM 903 C CA . LEU A 1 109 ? -14.089 -1.935 8.473 1.00 97.62 109 LEU A CA 1
ATOM 904 C C . LEU A 1 109 ? -14.727 -3.024 9.346 1.00 97.62 109 LEU A C 1
ATOM 906 O O . LEU A 1 109 ? -14.001 -3.715 10.057 1.00 97.62 109 LEU A O 1
ATOM 910 N N . TYR A 1 110 ? -16.040 -3.248 9.226 1.00 98.06 110 TYR A N 1
ATOM 911 C CA . TYR A 1 110 ? -16.700 -4.353 9.922 1.00 98.06 110 TYR A CA 1
ATOM 912 C C . TYR A 1 110 ? -16.152 -5.714 9.496 1.00 98.06 110 TYR A C 1
ATOM 914 O O . TYR A 1 110 ? -15.775 -6.523 10.340 1.00 98.06 110 TYR A O 1
ATOM 922 N N . GLN A 1 111 ? -16.042 -5.929 8.183 1.00 97.94 111 GLN A N 1
ATOM 923 C CA . GLN A 1 111 ? -15.482 -7.155 7.627 1.00 97.94 111 GLN A CA 1
ATOM 924 C C . GLN A 1 111 ? -14.061 -7.403 8.151 1.00 97.94 111 GLN A C 1
ATOM 926 O O . GLN A 1 111 ? -13.754 -8.505 8.586 1.00 97.94 111 GLN A O 1
ATOM 931 N N . LYS A 1 112 ? -13.208 -6.374 8.182 1.00 97.12 112 LYS A N 1
ATOM 932 C CA . LYS A 1 112 ? -11.838 -6.493 8.702 1.00 97.12 112 LYS A CA 1
ATOM 933 C C . LYS A 1 112 ? -11.784 -6.840 10.188 1.00 97.12 112 LYS A C 1
ATOM 935 O O . LYS A 1 112 ? -10.948 -7.638 10.592 1.00 97.12 112 LYS A O 1
ATOM 940 N N . LEU A 1 113 ? -12.673 -6.268 11.005 1.00 96.81 113 LEU A N 1
ATOM 941 C CA . LEU A 1 113 ? -12.786 -6.642 12.418 1.00 96.81 113 LEU A CA 1
ATOM 942 C C . LEU A 1 113 ? -13.158 -8.126 12.569 1.00 96.81 113 LEU A C 1
ATOM 944 O O . LEU A 1 113 ? -12.575 -8.819 13.395 1.00 96.81 113 LEU A O 1
ATOM 948 N N . GLN A 1 114 ? -14.075 -8.631 11.739 1.00 97.06 114 GLN A N 1
ATOM 949 C CA . GLN A 1 114 ? -14.442 -10.051 11.722 1.00 97.06 114 GLN A CA 1
ATOM 950 C C . GLN A 1 114 ? -13.286 -10.943 11.244 1.00 97.06 114 GLN A C 1
ATOM 952 O O . GLN A 1 114 ? -13.033 -11.989 11.837 1.00 97.06 114 GLN A O 1
ATOM 957 N N . GLU A 1 115 ? -12.561 -10.525 10.204 1.00 95.44 115 GLU A N 1
ATOM 958 C CA . GLU A 1 115 ? -11.384 -11.230 9.677 1.00 95.44 115 GLU A CA 1
ATOM 959 C C . GLU A 1 115 ? -10.241 -11.296 10.700 1.00 95.44 115 GLU A C 1
ATOM 961 O O . GLU A 1 115 ? -9.540 -12.305 10.775 1.00 95.44 115 GLU A O 1
ATOM 966 N N . LEU A 1 116 ? -10.091 -10.268 11.542 1.00 94.50 116 LEU A N 1
ATOM 967 C CA . LEU A 1 116 ? -9.110 -10.247 12.626 1.00 94.50 116 LEU A CA 1
ATOM 968 C C . LEU A 1 116 ? -9.365 -11.343 13.676 1.00 94.50 116 LEU A C 1
ATOM 970 O O . LEU A 1 116 ? -8.416 -11.818 14.295 1.00 94.50 116 LEU A O 1
ATOM 974 N N . ALA A 1 117 ? -10.620 -11.772 13.852 1.00 93.31 117 ALA A N 1
ATOM 975 C CA . ALA A 1 117 ? -10.999 -12.835 14.785 1.00 93.31 117 ALA A CA 1
ATOM 976 C C . ALA A 1 117 ? -10.823 -14.255 14.212 1.00 93.31 117 ALA A C 1
ATOM 978 O O . ALA A 1 117 ? -10.977 -15.238 14.942 1.00 93.31 117 ALA A O 1
ATOM 979 N N . LEU A 1 118 ? -10.529 -14.395 12.914 1.00 92.81 118 LEU A N 1
ATOM 980 C CA . LEU A 1 118 ? -10.372 -15.706 12.290 1.00 92.81 118 LEU A CA 1
ATOM 981 C C . LEU A 1 118 ? -9.045 -16.370 12.698 1.00 92.81 118 LEU A C 1
ATOM 983 O O . LEU A 1 118 ? -8.011 -15.696 12.761 1.00 92.81 118 LEU A O 1
ATOM 987 N N . PRO A 1 119 ? -9.028 -17.704 12.903 1.00 88.19 119 PRO A N 1
ATOM 988 C CA . PRO A 1 119 ? -7.789 -18.445 13.105 1.00 88.19 119 PRO A CA 1
ATOM 989 C C . PRO A 1 119 ? -6.836 -18.235 11.927 1.00 88.19 119 PRO A C 1
ATOM 991 O O . PRO A 1 119 ? -7.206 -18.467 10.772 1.00 88.19 119 PRO A O 1
ATOM 994 N N . ARG A 1 120 ? -5.600 -17.814 12.209 1.00 82.50 120 ARG A N 1
ATOM 995 C CA . ARG A 1 120 ? -4.592 -17.603 11.167 1.00 82.50 120 ARG A CA 1
ATOM 996 C C . ARG A 1 120 ? -3.813 -18.871 10.886 1.00 82.50 120 ARG A C 1
ATOM 998 O O . ARG A 1 120 ? -3.478 -19.636 11.785 1.00 82.50 120 ARG A O 1
ATOM 1005 N N . LYS A 1 121 ? -3.497 -19.051 9.608 1.00 85.50 121 LYS A N 1
ATOM 1006 C CA . LYS A 1 121 ? -2.491 -20.010 9.179 1.00 85.50 121 LYS A CA 1
ATOM 1007 C C . LYS A 1 121 ? -1.119 -19.369 9.358 1.00 85.50 121 LYS A C 1
ATOM 1009 O O . LYS A 1 121 ? -0.867 -18.298 8.811 1.00 85.50 121 LYS A O 1
ATOM 1014 N N . GLU A 1 122 ? -0.260 -20.020 10.130 1.00 83.69 122 GLU A N 1
ATOM 1015 C CA . GLU A 1 122 ? 1.138 -19.623 10.253 1.00 83.69 122 GLU A CA 1
ATOM 1016 C C . GLU A 1 122 ? 1.906 -20.036 8.994 1.00 83.69 122 GLU A C 1
ATOM 1018 O O . GLU A 1 122 ? 1.718 -21.136 8.467 1.00 83.69 122 GLU A O 1
ATOM 1023 N N . TYR A 1 123 ? 2.768 -19.140 8.520 1.00 85.00 123 TYR A N 1
ATOM 1024 C CA . TYR A 1 123 ? 3.687 -19.391 7.416 1.00 85.00 123 TYR A CA 1
ATOM 1025 C C . TYR A 1 123 ? 5.113 -19.175 7.905 1.00 85.00 123 TYR A C 1
ATOM 1027 O O . TYR A 1 123 ? 5.369 -18.305 8.737 1.00 85.00 123 TYR A O 1
ATOM 1035 N N . THR A 1 124 ? 6.043 -19.949 7.362 1.00 83.81 124 THR A N 1
ATOM 1036 C CA . THR A 1 124 ? 7.474 -19.796 7.616 1.00 83.81 124 THR A CA 1
ATOM 1037 C C . THR A 1 124 ? 8.167 -19.338 6.344 1.00 83.81 124 THR A C 1
ATOM 1039 O O 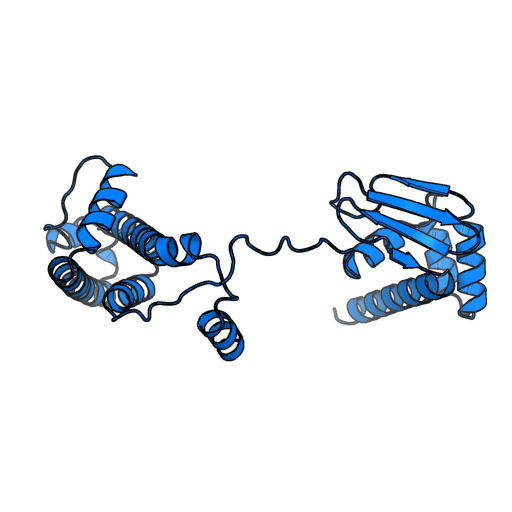. THR A 1 124 ? 7.766 -19.690 5.236 1.00 83.81 124 THR A O 1
ATOM 1042 N N . SER A 1 125 ? 9.208 -18.525 6.497 1.00 86.81 125 SER A N 1
ATOM 1043 C CA . SER A 1 125 ? 9.994 -18.024 5.376 1.00 86.81 125 SER A CA 1
ATOM 1044 C C . SER A 1 125 ? 11.388 -18.630 5.340 1.00 86.81 125 SER A C 1
ATOM 1046 O O . SER A 1 125 ? 12.068 -18.716 6.367 1.00 86.81 125 SER A O 1
ATOM 1048 N N . ASN A 1 126 ? 11.825 -18.967 4.127 1.00 85.88 126 ASN A N 1
ATOM 1049 C CA . ASN A 1 126 ? 13.203 -19.333 3.809 1.00 85.88 126 ASN A CA 1
ATOM 1050 C C . ASN A 1 126 ? 14.047 -18.104 3.415 1.00 85.88 126 ASN A C 1
ATOM 1052 O O . ASN A 1 126 ? 15.251 -18.227 3.189 1.00 85.88 126 ASN A O 1
ATOM 1056 N N . LEU A 1 127 ? 13.432 -16.920 3.307 1.00 84.06 127 LEU A N 1
ATOM 1057 C CA . LEU A 1 127 ? 14.100 -15.682 2.921 1.00 84.06 127 LEU A CA 1
ATOM 1058 C C . LEU A 1 127 ? 14.709 -14.977 4.141 1.00 84.06 127 LEU A C 1
ATOM 1060 O O . LEU A 1 127 ? 14.014 -14.648 5.104 1.00 84.06 127 LEU A O 1
ATOM 1064 N N . THR A 1 128 ? 16.006 -14.678 4.060 1.00 80.06 128 THR A N 1
ATOM 1065 C CA . THR A 1 128 ? 16.712 -13.822 5.033 1.00 80.06 128 THR A CA 1
ATOM 1066 C C . THR A 1 128 ? 16.660 -12.346 4.635 1.00 80.06 128 THR A C 1
ATOM 1068 O O . THR A 1 128 ? 16.661 -11.464 5.487 1.00 80.06 128 THR A O 1
ATOM 1071 N N . GLU A 1 129 ? 16.599 -12.074 3.332 1.00 79.50 129 GLU A N 1
ATOM 1072 C CA . GLU A 1 129 ? 16.421 -10.746 2.755 1.00 79.50 129 GLU A CA 1
ATOM 1073 C C . GLU A 1 129 ? 15.453 -10.833 1.575 1.00 79.50 129 GLU A C 1
ATOM 1075 O O . GLU A 1 129 ? 15.413 -11.844 0.866 1.00 79.50 129 GLU A O 1
ATOM 1080 N N . LEU A 1 130 ? 14.676 -9.772 1.345 1.00 71.56 130 LEU A N 1
ATOM 1081 C CA . LEU A 1 130 ? 13.900 -9.679 0.117 1.00 71.56 130 LEU A CA 1
ATOM 1082 C C . LEU A 1 130 ? 14.860 -9.635 -1.079 1.00 71.56 130 LEU A C 1
ATOM 1084 O O . LEU A 1 130 ? 15.830 -8.865 -1.056 1.00 71.56 130 LEU A O 1
ATOM 1088 N N . PRO A 1 131 ? 14.598 -10.406 -2.149 1.00 66.12 131 PRO A N 1
ATOM 1089 C CA . PRO A 1 131 ? 15.412 -10.331 -3.345 1.00 66.12 131 PRO A CA 1
ATOM 1090 C C . PRO A 1 131 ? 15.364 -8.898 -3.869 1.00 66.12 131 PRO A C 1
ATOM 1092 O O . PRO A 1 131 ? 14.305 -8.386 -4.239 1.00 66.12 131 PRO A O 1
ATOM 1095 N N . LYS A 1 132 ? 16.523 -8.233 -3.900 1.00 67.50 132 LYS A N 1
ATOM 1096 C CA . LYS A 1 132 ? 16.640 -6.905 -4.503 1.00 67.50 132 LYS A CA 1
ATOM 1097 C C . LYS A 1 132 ? 16.202 -7.024 -5.954 1.00 67.50 132 LYS A C 1
ATOM 1099 O O . LYS A 1 132 ? 16.892 -7.649 -6.764 1.00 67.50 132 LYS A O 1
ATOM 1104 N N . VAL A 1 133 ? 15.047 -6.444 -6.271 1.00 66.81 133 VAL A N 1
ATOM 1105 C CA . VAL A 1 133 ? 14.544 -6.389 -7.641 1.00 66.81 133 VAL A CA 1
ATOM 1106 C C . VAL A 1 133 ? 15.615 -5.692 -8.468 1.00 66.81 133 VAL A C 1
ATOM 1108 O O . VAL A 1 133 ? 15.893 -4.508 -8.273 1.00 66.81 133 VAL A O 1
ATOM 1111 N N . LYS A 1 134 ? 16.270 -6.444 -9.356 1.00 68.81 134 LYS A N 1
ATOM 1112 C CA . LYS A 1 134 ? 17.229 -5.859 -10.289 1.00 68.81 134 LYS A CA 1
ATOM 1113 C C . LYS A 1 134 ? 16.453 -4.905 -11.178 1.00 68.81 134 LYS A C 1
ATOM 1115 O O . LYS A 1 134 ? 15.510 -5.315 -11.856 1.00 68.81 134 LYS A O 1
ATOM 1120 N N . ALA A 1 135 ? 16.837 -3.638 -11.148 1.00 74.81 135 ALA A N 1
ATOM 1121 C CA . ALA A 1 135 ? 16.248 -2.664 -12.036 1.00 74.81 135 ALA A CA 1
ATOM 1122 C C . ALA A 1 135 ? 16.599 -3.045 -13.487 1.00 74.81 135 ALA A C 1
ATOM 1124 O O . ALA A 1 135 ? 17.666 -3.592 -13.780 1.00 74.81 135 ALA A O 1
ATOM 1125 N N . PHE A 1 136 ? 15.665 -2.816 -14.401 1.00 84.12 136 PHE A N 1
ATOM 1126 C CA . PHE A 1 136 ? 15.855 -3.033 -15.829 1.00 84.12 136 PHE A CA 1
ATOM 1127 C C . PHE A 1 136 ? 15.262 -1.852 -16.589 1.00 84.12 136 PHE A C 1
ATOM 1129 O O . PHE A 1 136 ? 14.424 -1.126 -16.052 1.00 84.12 136 PHE A O 1
ATOM 1136 N N . ILE A 1 137 ? 15.730 -1.647 -17.820 1.00 84.19 137 ILE A N 1
ATOM 1137 C CA . ILE A 1 137 ? 15.194 -0.611 -18.701 1.00 84.19 137 ILE A CA 1
ATOM 1138 C C . ILE A 1 137 ? 13.959 -1.183 -19.393 1.00 84.19 137 ILE A C 1
ATOM 1140 O O . ILE A 1 137 ? 14.047 -2.201 -20.086 1.00 84.19 137 ILE A O 1
ATOM 1144 N N . THR A 1 138 ? 12.808 -0.558 -19.181 1.00 87.44 138 THR A N 1
ATOM 1145 C CA . THR A 1 138 ? 11.536 -1.001 -19.759 1.00 87.44 138 THR A CA 1
ATOM 1146 C C . THR A 1 138 ? 11.378 -0.511 -21.205 1.00 87.44 138 THR A C 1
ATOM 1148 O O . THR A 1 138 ? 12.046 0.421 -21.653 1.00 87.44 138 THR A O 1
ATOM 1151 N N . GLU A 1 139 ? 10.488 -1.128 -21.989 1.00 84.00 139 GLU A N 1
ATOM 1152 C CA . GLU A 1 139 ? 10.275 -0.701 -23.384 1.00 84.00 139 GLU A CA 1
ATOM 1153 C C . GLU A 1 139 ? 9.685 0.717 -23.481 1.00 84.00 139 GLU A C 1
ATOM 1155 O O . GLU A 1 139 ? 10.048 1.466 -24.384 1.00 84.00 139 GLU A O 1
ATOM 1160 N N . ASP A 1 140 ? 8.822 1.135 -22.551 1.00 83.62 140 ASP A N 1
ATOM 1161 C CA . ASP A 1 140 ? 8.307 2.508 -22.497 1.00 83.62 140 ASP A CA 1
ATOM 1162 C C . ASP A 1 140 ? 9.408 3.536 -22.194 1.00 83.62 140 ASP A C 1
ATOM 1164 O O . ASP A 1 140 ? 9.421 4.602 -22.818 1.00 83.62 140 ASP A O 1
ATOM 1168 N N . GLU A 1 141 ? 10.380 3.193 -21.342 1.00 86.81 141 GLU A N 1
ATOM 1169 C CA . GLU A 1 141 ? 11.586 3.998 -21.122 1.00 86.81 141 GLU A CA 1
ATOM 1170 C C . GLU A 1 141 ? 12.401 4.138 -22.419 1.00 86.81 141 GLU A C 1
ATOM 1172 O O . GLU A 1 141 ? 12.741 5.257 -22.811 1.00 86.81 141 GLU A O 1
ATOM 1177 N N . VAL A 1 142 ? 12.627 3.037 -23.149 1.00 88.06 142 VAL A N 1
ATOM 1178 C CA . VAL A 1 142 ? 13.295 3.061 -24.465 1.00 88.06 142 VAL A CA 1
ATOM 1179 C C . VAL A 1 142 ? 12.542 3.962 -25.451 1.00 88.06 142 VAL A C 1
ATOM 1181 O O . VAL A 1 142 ? 13.144 4.809 -26.116 1.00 88.06 142 VAL A O 1
ATOM 1184 N N . PHE A 1 143 ? 11.218 3.821 -25.560 1.00 86.75 143 PHE A N 1
ATOM 1185 C CA . PHE A 1 143 ? 10.406 4.644 -26.462 1.00 86.75 143 PHE A CA 1
ATOM 1186 C C . PHE A 1 143 ? 10.448 6.129 -26.103 1.00 86.75 143 PHE A C 1
ATOM 1188 O O . PHE A 1 143 ? 10.447 6.974 -27.008 1.00 86.75 143 PHE A O 1
ATOM 1195 N N . ALA A 1 144 ? 10.462 6.458 -24.810 1.00 84.50 144 ALA A N 1
ATOM 1196 C CA . ALA A 1 144 ? 10.574 7.828 -24.337 1.00 84.50 144 ALA A CA 1
ATOM 1197 C C . ALA A 1 144 ? 11.910 8.446 -24.766 1.00 84.50 144 ALA A C 1
ATOM 1199 O O . ALA A 1 144 ? 11.904 9.552 -25.312 1.00 84.50 144 ALA A O 1
ATOM 1200 N N . THR A 1 145 ? 13.020 7.717 -24.613 1.00 86.62 145 THR A N 1
ATOM 1201 C CA . THR A 1 145 ? 14.346 8.165 -25.061 1.00 86.62 145 THR A CA 1
ATOM 1202 C C . THR A 1 145 ? 14.382 8.383 -26.574 1.00 86.62 145 THR A C 1
ATOM 1204 O O . THR A 1 145 ? 14.681 9.486 -27.029 1.00 86.62 145 THR A O 1
ATOM 1207 N N . LEU A 1 146 ? 13.935 7.407 -27.373 1.00 87.06 146 LEU A N 1
ATOM 1208 C CA . LEU A 1 146 ? 13.902 7.536 -28.839 1.00 87.06 146 LEU A CA 1
ATOM 1209 C C . LEU A 1 146 ? 12.984 8.672 -29.328 1.00 87.06 146 LEU A C 1
ATOM 1211 O O . LEU A 1 146 ? 13.217 9.271 -30.376 1.00 87.06 146 LEU A O 1
ATOM 1215 N N . SER A 1 147 ? 11.938 9.007 -28.568 1.00 82.81 147 SER A N 1
ATOM 1216 C CA . SER A 1 147 ? 11.011 10.096 -28.906 1.00 82.81 147 SER A CA 1
ATOM 1217 C C . SER A 1 147 ? 11.602 11.502 -28.717 1.00 82.81 147 SER A C 1
ATOM 1219 O O . SER A 1 147 ? 10.972 12.479 -29.154 1.00 82.81 147 SER A O 1
ATOM 1221 N N . ARG A 1 148 ? 12.768 11.626 -28.063 1.00 80.31 148 ARG A N 1
ATOM 1222 C CA . ARG A 1 148 ? 13.498 12.895 -27.896 1.00 80.31 148 ARG A CA 1
ATOM 1223 C C . ARG A 1 148 ? 14.226 13.310 -29.183 1.00 80.31 148 ARG A C 1
ATOM 1225 O O . ARG A 1 148 ? 14.222 14.495 -29.501 1.00 80.31 148 ARG A O 1
ATOM 1232 N N . GLY A 1 149 ? 14.716 12.350 -29.971 1.00 81.69 149 GLY A N 1
ATOM 1233 C CA . GLY A 1 149 ? 15.467 12.581 -31.216 1.00 81.69 149 GLY A CA 1
ATOM 1234 C C . GLY A 1 149 ? 16.990 12.521 -31.031 1.00 81.69 149 GLY A C 1
ATOM 1235 O O . GLY A 1 149 ? 17.464 12.205 -29.947 1.00 81.69 149 GLY A O 1
ATOM 1236 N N . SER A 1 150 ? 17.743 12.825 -32.093 1.00 78.31 150 SER A N 1
ATOM 1237 C CA . SER A 1 150 ? 19.202 12.623 -32.225 1.00 78.31 150 SER A CA 1
ATOM 1238 C C . SER A 1 150 ? 20.106 13.622 -31.490 1.00 78.31 150 SER A C 1
ATOM 1240 O O . SER A 1 150 ? 21.304 13.659 -31.734 1.00 78.31 150 SER A O 1
ATOM 1242 N N . GLY A 1 151 ? 19.565 14.493 -30.634 1.00 74.00 151 GLY A N 1
ATOM 1243 C CA . GLY A 1 151 ? 20.348 15.544 -29.962 1.00 74.00 151 GLY A CA 1
ATOM 1244 C C . GLY A 1 151 ? 20.851 16.678 -30.876 1.00 74.00 151 GLY A C 1
ATOM 1245 O O . GLY A 1 151 ? 21.293 17.706 -30.373 1.00 74.00 151 GLY A O 1
ATOM 1246 N N . ILE A 1 152 ? 20.726 16.544 -32.201 1.00 79.62 152 ILE A N 1
ATOM 1247 C CA . ILE A 1 152 ? 20.981 17.609 -33.180 1.00 79.62 152 ILE A CA 1
ATOM 1248 C C . ILE A 1 152 ? 19.777 18.561 -33.231 1.00 79.62 152 ILE A C 1
ATOM 1250 O O . ILE A 1 152 ? 18.628 18.120 -33.114 1.00 79.62 152 ILE A O 1
ATOM 1254 N N . ASP A 1 153 ? 20.018 19.858 -33.467 1.00 80.44 153 ASP A N 1
ATOM 1255 C CA . ASP A 1 153 ? 18.947 20.847 -33.646 1.00 80.44 153 ASP A CA 1
ATOM 1256 C C . ASP A 1 153 ? 17.903 20.345 -34.654 1.00 80.44 153 ASP A C 1
ATOM 1258 O O . ASP A 1 153 ? 18.242 19.889 -35.751 1.00 80.44 153 ASP A O 1
ATOM 1262 N N . ARG A 1 154 ? 16.627 20.361 -34.249 1.00 81.56 154 ARG A N 1
ATOM 1263 C CA . ARG A 1 154 ? 15.470 19.837 -35.005 1.00 81.56 154 ARG A CA 1
ATOM 1264 C C . ARG A 1 154 ? 15.589 18.378 -35.486 1.00 81.56 154 ARG A C 1
ATOM 1266 O O . ARG A 1 154 ? 14.844 17.962 -36.376 1.00 81.56 154 ARG A O 1
ATOM 1273 N N . GLY A 1 155 ? 16.453 17.559 -34.883 1.00 83.62 155 GLY A N 1
ATOM 1274 C CA . GLY A 1 155 ? 16.654 16.154 -35.271 1.00 83.62 155 GLY A CA 1
ATOM 1275 C C . GLY A 1 155 ? 15.375 15.322 -35.212 1.00 83.62 155 GLY A C 1
ATOM 1276 O O . GLY A 1 155 ? 15.053 14.572 -36.132 1.00 83.62 155 GLY A O 1
ATOM 1277 N N . LYS A 1 156 ? 14.538 15.549 -34.193 1.00 85.06 156 LYS A N 1
ATOM 1278 C CA . LYS A 1 156 ? 13.215 14.917 -34.081 1.00 85.06 156 LYS A CA 1
ATOM 1279 C C . LYS A 1 156 ? 12.312 15.184 -35.290 1.00 85.06 156 LYS A C 1
ATOM 1281 O O . LYS A 1 156 ? 11.578 14.290 -35.720 1.00 85.06 156 LYS A O 1
ATOM 1286 N N . GLU A 1 157 ? 12.336 16.401 -35.827 1.00 86.19 157 GLU A N 1
ATOM 1287 C CA . GLU A 1 157 ? 11.523 16.783 -36.983 1.00 86.19 157 GLU A CA 1
ATOM 1288 C C . GLU A 1 157 ? 12.022 16.086 -38.249 1.00 86.19 157 GLU A C 1
ATOM 1290 O O . GLU A 1 157 ? 11.208 15.529 -38.989 1.00 86.19 157 GLU A O 1
ATOM 1295 N N . ARG A 1 158 ? 13.347 16.032 -38.454 1.00 88.94 158 ARG A N 1
ATOM 1296 C CA . ARG A 1 158 ? 13.968 15.310 -39.577 1.00 88.94 158 ARG A CA 1
ATOM 1297 C C . ARG A 1 158 ? 13.672 13.817 -39.533 1.00 88.94 158 ARG A C 1
ATOM 1299 O O . ARG A 1 158 ? 13.176 13.280 -40.521 1.00 88.94 158 ARG A O 1
ATOM 1306 N N . ILE A 1 159 ? 13.865 13.179 -38.377 1.00 87.94 159 ILE A N 1
ATOM 1307 C CA . ILE A 1 159 ? 13.528 11.765 -38.166 1.00 87.94 159 ILE A CA 1
ATOM 1308 C C . ILE A 1 159 ? 12.047 11.533 -38.469 1.00 87.94 159 ILE A C 1
ATOM 1310 O O . ILE A 1 159 ? 11.696 10.651 -39.248 1.00 87.94 159 ILE A O 1
ATOM 1314 N N . THR A 1 160 ? 11.155 12.359 -37.921 1.00 86.25 160 THR A N 1
ATOM 1315 C CA . THR A 1 160 ? 9.712 12.206 -38.154 1.00 86.25 160 THR A CA 1
ATOM 1316 C C . THR A 1 160 ? 9.346 12.376 -39.631 1.00 86.25 160 THR A C 1
ATOM 1318 O O . THR A 1 160 ? 8.479 11.655 -40.127 1.00 86.25 160 THR A O 1
ATOM 1321 N N . LYS A 1 161 ? 9.975 13.321 -40.339 1.00 88.31 161 LYS A N 1
ATOM 1322 C CA . LYS A 1 161 ? 9.751 13.549 -41.771 1.00 88.31 161 LYS A CA 1
ATOM 1323 C C . LYS A 1 161 ? 10.208 12.342 -42.593 1.00 88.31 161 LYS A C 1
ATOM 1325 O O . LYS A 1 161 ? 9.400 11.789 -43.331 1.00 88.31 161 LYS A O 1
ATOM 1330 N N . PHE A 1 162 ? 11.43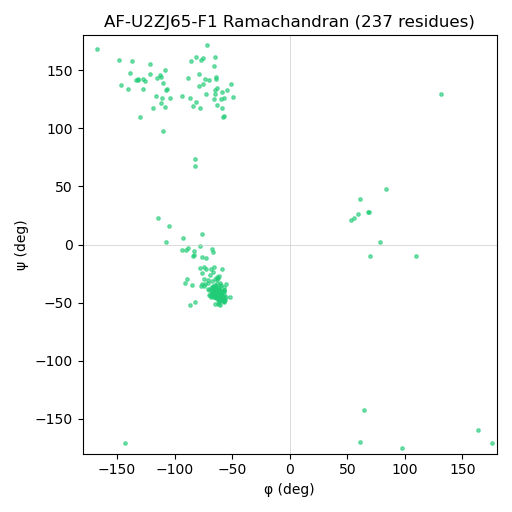8 11.879 -42.379 1.00 88.69 162 PHE A N 1
ATOM 1331 C CA . PHE A 1 162 ? 12.005 10.732 -43.089 1.00 88.69 162 PHE A CA 1
ATOM 1332 C C . PHE A 1 162 ? 11.203 9.445 -42.838 1.00 88.69 162 PHE A C 1
ATOM 1334 O O . PHE A 1 162 ? 10.938 8.663 -43.744 1.00 88.69 162 PHE A O 1
ATOM 1341 N N . PHE A 1 163 ? 10.721 9.228 -41.611 1.00 88.81 163 PHE A N 1
ATOM 1342 C CA . PHE A 1 163 ? 9.963 8.019 -41.278 1.00 88.81 163 PHE A CA 1
ATOM 1343 C C . PHE A 1 163 ? 8.546 7.980 -41.865 1.00 88.81 163 PHE A C 1
ATOM 1345 O O . PHE A 1 163 ? 8.000 6.879 -42.002 1.00 88.81 163 PHE A O 1
ATOM 1352 N N . LYS A 1 164 ? 7.966 9.136 -42.224 1.00 86.38 164 LYS A N 1
ATOM 1353 C CA . LYS A 1 164 ? 6.677 9.234 -42.936 1.00 86.38 164 LYS A CA 1
ATOM 1354 C C . LYS A 1 164 ? 6.789 8.892 -44.420 1.00 86.38 164 LYS A C 1
ATOM 1356 O O . LYS A 1 164 ? 5.787 8.518 -45.022 1.00 86.38 164 LYS A O 1
ATOM 1361 N N . GLU A 1 165 ? 7.973 9.039 -44.999 1.00 87.44 165 GLU A N 1
ATOM 1362 C CA . GLU A 1 165 ? 8.237 8.694 -46.390 1.00 87.44 165 GLU A CA 1
ATOM 1363 C C . GLU A 1 165 ? 8.379 7.168 -46.568 1.00 87.44 165 GLU A C 1
ATOM 1365 O O . GLU A 1 165 ? 8.623 6.407 -45.614 1.00 87.44 165 GLU A O 1
ATOM 1370 N N . ASN A 1 166 ? 8.180 6.708 -47.807 1.00 86.44 166 ASN A N 1
ATOM 1371 C CA . ASN A 1 166 ? 8.189 5.289 -48.153 1.00 86.44 166 ASN A CA 1
ATOM 1372 C C . ASN A 1 166 ? 9.622 4.775 -48.356 1.00 86.44 166 ASN A C 1
ATOM 1374 O O . ASN A 1 166 ? 10.051 4.546 -49.480 1.00 86.44 166 ASN A O 1
ATOM 1378 N N . HIS A 1 167 ? 10.343 4.614 -47.247 1.00 90.19 167 HIS A N 1
ATOM 1379 C CA . HIS A 1 167 ? 11.687 4.029 -47.215 1.00 90.19 167 HIS A CA 1
ATOM 1380 C C . HIS A 1 167 ? 11.671 2.642 -46.578 1.00 90.19 167 HIS A C 1
ATOM 1382 O O . HIS A 1 167 ? 10.879 2.362 -45.666 1.00 90.19 167 HIS A O 1
ATOM 1388 N N . THR A 1 168 ? 12.590 1.788 -47.017 1.00 91.69 168 THR A N 1
ATOM 1389 C CA . THR A 1 168 ? 12.832 0.474 -46.422 1.00 91.69 168 THR A CA 1
ATOM 1390 C C . THR A 1 168 ? 13.364 0.603 -44.994 1.00 91.69 168 THR A C 1
ATOM 1392 O O . THR A 1 168 ? 13.883 1.638 -44.568 1.00 91.69 168 THR A O 1
ATOM 1395 N N . LEU A 1 169 ? 13.269 -0.481 -44.219 1.00 89.94 169 LEU A N 1
ATOM 1396 C CA . LEU A 1 169 ? 13.810 -0.499 -42.860 1.00 89.94 169 LEU A CA 1
ATOM 1397 C C . LEU A 1 169 ? 15.331 -0.263 -42.837 1.00 89.94 169 LEU A C 1
ATOM 1399 O O . LEU A 1 169 ? 15.832 0.355 -41.900 1.00 89.94 169 LEU A O 1
ATOM 1403 N N . GLN A 1 170 ? 16.052 -0.734 -43.859 1.00 91.00 170 GLN A N 1
ATOM 1404 C CA . GLN A 1 170 ? 17.501 -0.569 -43.956 1.00 91.00 170 GLN A CA 1
ATOM 1405 C C . GLN A 1 170 ? 17.885 0.890 -44.216 1.00 91.00 170 GLN A C 1
ATOM 1407 O O . GLN A 1 170 ? 18.777 1.408 -43.552 1.00 91.00 170 GLN A O 1
ATOM 1412 N N . GLU A 1 171 ? 17.181 1.573 -45.120 1.00 90.94 171 GLU A N 1
ATOM 1413 C CA . GLU A 1 171 ? 17.391 3.002 -45.387 1.00 90.94 171 GLU A CA 1
ATOM 1414 C C . GLU A 1 171 ? 17.077 3.847 -44.150 1.00 90.94 171 GLU A C 1
ATOM 1416 O O . GLU A 1 171 ? 17.852 4.730 -43.796 1.00 90.94 171 GLU A O 1
ATOM 1421 N N . LYS A 1 172 ? 15.999 3.517 -43.426 1.00 92.12 172 LYS A N 1
ATOM 1422 C CA . LYS A 1 172 ? 15.658 4.159 -42.145 1.00 92.12 172 LYS A CA 1
ATOM 1423 C C . LYS A 1 172 ? 16.727 3.927 -41.075 1.00 92.12 172 LYS A C 1
ATOM 1425 O O . LYS A 1 172 ? 17.034 4.846 -40.326 1.00 92.12 172 LYS A O 1
ATOM 1430 N N . ALA A 1 173 ? 17.312 2.732 -41.006 1.00 91.88 173 ALA A N 1
ATOM 1431 C CA . ALA A 1 173 ? 18.401 2.433 -40.077 1.00 91.88 173 ALA A CA 1
ATOM 1432 C C . ALA A 1 173 ? 19.692 3.192 -40.428 1.00 91.88 173 ALA A C 1
ATOM 1434 O O . ALA A 1 173 ? 20.322 3.754 -39.536 1.00 91.88 173 ALA A O 1
ATOM 1435 N N . ASN A 1 174 ? 20.062 3.243 -41.711 1.00 92.62 174 ASN A N 1
ATOM 1436 C CA . ASN A 1 174 ? 21.230 3.992 -42.178 1.00 92.62 174 ASN A CA 1
ATOM 1437 C C . ASN A 1 174 ? 21.056 5.497 -41.931 1.00 92.62 174 ASN A C 1
ATOM 1439 O O . ASN A 1 174 ? 21.948 6.125 -41.378 1.00 92.62 174 ASN A O 1
ATOM 1443 N N . PHE A 1 175 ? 19.872 6.042 -42.229 1.00 92.56 175 PHE A N 1
ATOM 1444 C CA . PHE A 1 175 ? 19.539 7.428 -41.914 1.00 92.56 175 PHE A CA 1
ATOM 1445 C C . PHE A 1 175 ? 19.704 7.726 -40.419 1.00 92.56 175 PHE A C 1
ATOM 1447 O O . PHE A 1 175 ? 20.337 8.711 -40.065 1.00 92.56 175 PHE A O 1
ATOM 1454 N N . LEU A 1 176 ? 19.173 6.871 -39.533 1.00 91.56 176 LEU A N 1
ATOM 1455 C CA . LEU A 1 176 ? 19.327 7.063 -38.087 1.00 91.56 176 LEU A CA 1
ATOM 1456 C C . LEU A 1 176 ? 20.792 7.026 -37.647 1.00 91.56 176 LEU A C 1
ATOM 1458 O O . LEU A 1 176 ? 21.182 7.839 -36.820 1.00 91.56 176 LEU A O 1
ATOM 1462 N N . LYS A 1 177 ? 21.592 6.112 -38.201 1.00 92.25 177 LYS A N 1
ATOM 1463 C CA . LYS A 1 177 ? 23.027 6.026 -37.918 1.00 92.25 177 LYS A CA 1
ATOM 1464 C C . LYS A 1 177 ? 23.744 7.335 -38.254 1.00 92.25 177 LYS A C 1
ATOM 1466 O O . LYS A 1 177 ? 24.546 7.801 -37.452 1.00 92.25 177 LYS A O 1
ATOM 1471 N N . ASP A 1 178 ? 23.448 7.920 -39.409 1.00 90.25 178 ASP A N 1
ATOM 1472 C CA . ASP A 1 178 ? 24.085 9.163 -39.852 1.00 90.25 178 ASP A CA 1
ATOM 1473 C C . ASP A 1 178 ? 23.547 10.383 -39.084 1.00 90.25 178 ASP A C 1
ATOM 1475 O O . ASP A 1 178 ? 24.296 11.300 -38.761 1.00 90.25 178 ASP A O 1
ATOM 1479 N N . GLU A 1 179 ? 22.255 10.374 -38.751 1.00 89.94 179 GLU A N 1
ATOM 1480 C CA . GLU A 1 179 ? 21.562 11.448 -38.034 1.00 89.94 179 GLU A CA 1
ATOM 1481 C C . GLU A 1 179 ? 21.929 11.508 -36.545 1.00 89.94 179 GLU A C 1
ATOM 1483 O O . GLU A 1 179 ? 21.951 12.593 -35.977 1.00 89.94 179 GLU A O 1
ATOM 1488 N N . TYR A 1 180 ? 22.193 10.372 -35.896 1.00 87.50 180 TYR A N 1
ATOM 1489 C CA . TYR A 1 180 ? 22.706 10.331 -34.522 1.00 87.50 180 TYR A CA 1
ATOM 1490 C C . TYR A 1 180 ? 24.236 10.461 -34.483 1.00 87.50 180 TYR A C 1
ATOM 1492 O O . TYR A 1 180 ? 24.779 11.084 -33.578 1.00 87.50 180 TYR A O 1
ATOM 1500 N N . GLY A 1 181 ? 24.945 9.916 -35.475 1.00 87.75 181 GLY A N 1
ATOM 1501 C CA . GLY A 1 181 ? 26.401 9.986 -35.542 1.00 87.75 181 GLY A CA 1
ATOM 1502 C C . GLY A 1 181 ? 27.087 9.237 -34.395 1.00 87.75 181 GLY A C 1
ATOM 1503 O O . GLY A 1 181 ? 26.665 8.150 -33.998 1.00 87.75 181 GLY A O 1
ATOM 1504 N N . ILE A 1 182 ? 28.188 9.802 -33.895 1.00 87.25 182 ILE A N 1
ATOM 1505 C CA . ILE A 1 182 ? 28.899 9.305 -32.710 1.00 87.25 182 ILE A CA 1
ATOM 1506 C C . ILE A 1 182 ? 28.723 10.335 -31.606 1.00 87.25 182 ILE A C 1
ATOM 1508 O O . ILE A 1 182 ? 29.123 11.489 -31.765 1.00 87.25 182 ILE A O 1
ATOM 1512 N N . GLY A 1 183 ? 28.163 9.909 -30.485 1.00 86.12 183 GLY A N 1
ATOM 1513 C CA . GLY A 1 183 ? 27.841 10.821 -29.407 1.00 86.12 183 GLY A CA 1
ATOM 1514 C C . GLY A 1 183 ? 27.110 10.138 -28.270 1.00 86.12 183 GLY A C 1
ATOM 1515 O O . GLY A 1 183 ? 27.002 8.914 -28.194 1.00 86.12 183 GLY A O 1
ATOM 1516 N N . GLY A 1 184 ? 26.619 10.957 -27.355 1.00 85.88 184 GLY A N 1
ATOM 1517 C CA . GLY A 1 184 ? 25.879 10.479 -26.209 1.00 85.88 184 GLY A CA 1
ATOM 1518 C C . GLY A 1 184 ? 25.173 11.605 -25.482 1.00 85.88 184 GLY A C 1
ATOM 1519 O O . GLY A 1 184 ? 25.403 12.789 -25.737 1.00 85.88 184 GLY A O 1
ATOM 1520 N N . SER A 1 185 ? 24.294 11.220 -24.572 1.00 82.75 185 SER A N 1
ATOM 1521 C CA . SER A 1 185 ? 23.524 12.139 -23.747 1.00 82.75 185 SER A CA 1
ATOM 1522 C C . SER A 1 185 ? 23.423 11.579 -22.339 1.00 82.75 185 SER A C 1
ATOM 1524 O O . SER A 1 185 ? 23.127 10.400 -22.162 1.00 82.75 185 SER A O 1
ATOM 1526 N N . SER A 1 186 ? 23.653 12.421 -21.335 1.00 80.75 186 SER A N 1
ATOM 1527 C CA . SER A 1 186 ? 23.362 12.057 -19.952 1.00 80.75 186 SER A CA 1
ATOM 1528 C C . SER A 1 186 ? 21.898 12.356 -19.624 1.00 80.75 186 SER A C 1
ATOM 1530 O O . SER A 1 186 ? 21.243 13.176 -20.266 1.00 80.75 186 SER A O 1
ATOM 1532 N N . HIS A 1 187 ? 21.374 11.691 -18.598 1.00 80.19 187 HIS A N 1
ATOM 1533 C CA . HIS A 1 187 ? 19.963 11.728 -18.194 1.00 80.19 187 HIS A CA 1
ATOM 1534 C C . HIS A 1 187 ? 19.023 11.219 -19.306 1.00 80.19 187 HIS A C 1
ATOM 1536 O O . HIS A 1 187 ? 17.929 11.751 -19.549 1.00 80.19 187 HIS A O 1
ATOM 1542 N N . ALA A 1 188 ? 19.470 10.176 -20.007 1.00 76.81 188 ALA A N 1
ATOM 1543 C CA . ALA A 1 188 ? 18.816 9.651 -21.199 1.00 76.81 188 ALA A CA 1
ATOM 1544 C C . ALA A 1 188 ? 17.487 8.936 -20.920 1.00 76.81 188 ALA A C 1
ATOM 1546 O O . ALA A 1 188 ? 16.562 9.019 -21.735 1.00 76.81 188 ALA A O 1
ATOM 1547 N N . VAL A 1 189 ? 17.364 8.268 -19.771 1.00 77.94 189 VAL A N 1
ATOM 1548 C CA . VAL A 1 189 ? 16.142 7.568 -19.360 1.00 77.94 189 VAL A CA 1
ATOM 1549 C C . VAL A 1 189 ? 15.293 8.497 -18.494 1.00 77.94 189 VAL A C 1
ATOM 1551 O O . VAL A 1 189 ? 15.765 9.106 -17.532 1.00 77.94 189 VAL A O 1
ATOM 1554 N N . SER A 1 190 ? 14.018 8.645 -18.858 1.00 70.25 190 SER A N 1
ATOM 1555 C CA . SER A 1 190 ? 13.101 9.571 -18.188 1.00 70.25 190 SER A CA 1
ATOM 1556 C C . SER A 1 190 ? 12.949 9.234 -16.703 1.00 70.25 190 SER A C 1
ATOM 1558 O O . SER A 1 190 ? 12.590 8.116 -16.357 1.00 70.25 190 SER A O 1
ATOM 1560 N N . GLY A 1 191 ? 13.196 10.210 -15.825 1.00 67.62 191 GLY A N 1
ATOM 1561 C CA . GLY A 1 191 ? 13.049 10.042 -14.374 1.00 67.62 191 GLY A CA 1
ATOM 1562 C C . GLY A 1 191 ? 14.199 9.304 -13.677 1.00 67.62 191 GLY A C 1
ATOM 1563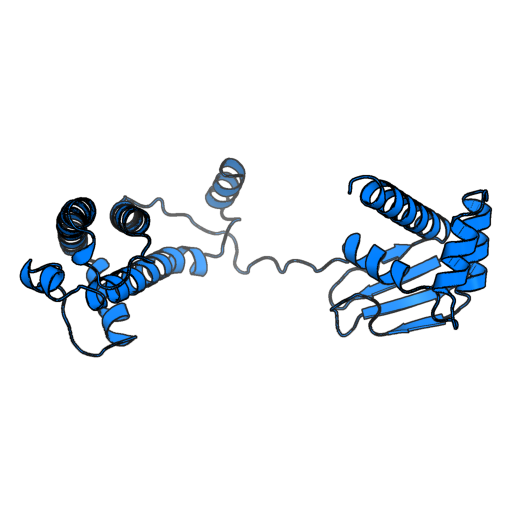 O O . GLY A 1 191 ? 14.137 9.130 -12.464 1.00 67.62 191 GLY A O 1
ATOM 1564 N N . ALA A 1 192 ? 15.258 8.908 -14.393 1.00 73.75 192 ALA A N 1
ATOM 1565 C CA . ALA A 1 192 ? 16.414 8.222 -13.815 1.00 73.75 192 ALA A CA 1
ATOM 1566 C C . ALA A 1 192 ? 17.664 9.121 -13.824 1.00 73.75 192 ALA A C 1
ATOM 1568 O O . ALA A 1 192 ? 18.367 9.219 -14.834 1.00 73.75 192 ALA A O 1
ATOM 1569 N N . MET A 1 193 ? 17.955 9.765 -12.686 1.00 68.31 193 MET A N 1
ATOM 1570 C CA . MET A 1 193 ? 19.231 10.464 -12.469 1.00 68.31 193 MET A CA 1
ATOM 1571 C C . MET A 1 193 ? 20.369 9.4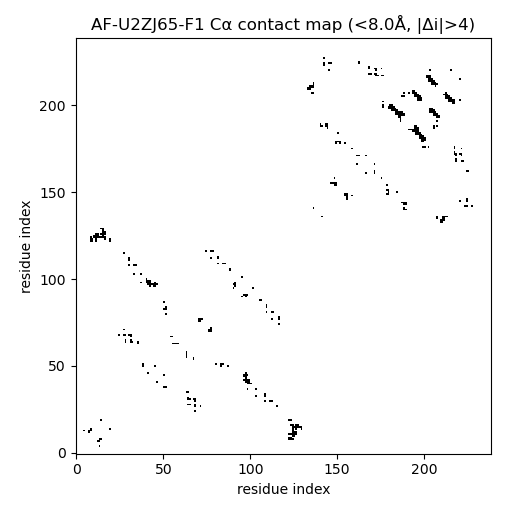26 -12.448 1.00 68.31 193 MET A C 1
ATOM 1573 O O . MET A 1 193 ? 20.293 8.445 -11.710 1.00 68.31 193 MET A O 1
ATOM 1577 N N . GLY A 1 194 ? 21.393 9.605 -13.290 1.00 77.12 194 GLY A N 1
ATOM 1578 C CA . GLY A 1 194 ? 22.422 8.579 -13.535 1.00 77.12 194 GLY A CA 1
ATOM 1579 C C . GLY A 1 194 ? 22.009 7.538 -14.582 1.00 77.12 194 GLY A C 1
ATOM 1580 O O . GLY A 1 194 ? 22.089 6.329 -14.353 1.00 77.12 194 GLY A O 1
ATOM 1581 N N . SER A 1 195 ? 21.504 8.019 -15.716 1.00 83.94 195 SER A N 1
ATOM 1582 C CA . SER A 1 195 ? 21.285 7.221 -16.921 1.00 83.94 195 SER A CA 1
ATOM 1583 C C . SER A 1 195 ? 21.977 7.880 -18.102 1.00 83.94 195 SER A C 1
ATOM 1585 O O . SER A 1 195 ? 21.935 9.101 -18.221 1.00 83.94 195 SER A O 1
ATOM 1587 N N . ASP A 1 196 ? 22.574 7.089 -18.981 1.00 86.81 196 ASP A N 1
ATOM 1588 C CA . ASP A 1 196 ? 23.359 7.584 -20.107 1.00 86.81 196 ASP A CA 1
ATOM 1589 C C . ASP A 1 196 ? 22.946 6.874 -21.394 1.00 86.81 196 ASP A C 1
ATOM 1591 O O . ASP A 1 196 ? 22.635 5.682 -21.416 1.00 86.81 196 ASP A O 1
ATOM 1595 N N . GLU A 1 197 ? 22.932 7.632 -22.477 1.00 89.25 197 GLU A N 1
ATOM 1596 C CA . GLU A 1 197 ? 22.823 7.138 -23.837 1.00 89.25 197 GLU A CA 1
ATOM 1597 C C . GLU A 1 197 ? 24.175 7.307 -24.512 1.00 89.25 197 GLU A C 1
ATOM 1599 O O . GLU A 1 197 ? 24.769 8.383 -24.468 1.00 89.25 197 GLU A O 1
ATOM 1604 N N . TRP A 1 198 ? 24.624 6.257 -25.186 1.00 91.06 198 TRP A N 1
ATOM 1605 C CA . TRP A 1 198 ? 25.770 6.299 -26.076 1.00 91.06 198 TRP A CA 1
ATOM 1606 C C . TRP A 1 198 ? 25.381 5.725 -27.428 1.00 91.06 198 TRP A C 1
ATOM 1608 O O . TRP A 1 198 ? 24.783 4.654 -27.486 1.00 91.06 198 TRP A O 1
ATOM 1618 N N . HIS A 1 199 ? 25.730 6.387 -28.520 1.00 91.38 199 HIS A N 1
ATOM 1619 C CA . HIS A 1 199 ? 25.463 5.888 -29.861 1.00 91.38 199 HIS A CA 1
ATOM 1620 C C . HIS A 1 199 ? 26.706 5.970 -30.747 1.00 91.38 199 HIS A C 1
ATOM 1622 O O . HIS A 1 199 ? 27.509 6.900 -30.667 1.00 91.38 199 HIS A O 1
ATOM 1628 N N . ASP A 1 200 ? 26.874 4.943 -31.575 1.00 90.00 200 ASP A N 1
ATOM 1629 C CA . ASP A 1 200 ? 27.985 4.794 -32.505 1.00 90.00 200 ASP A CA 1
ATOM 1630 C C . ASP A 1 200 ? 27.529 4.144 -33.824 1.00 90.00 200 ASP A C 1
ATOM 1632 O O . ASP A 1 200 ? 26.346 3.907 -34.086 1.00 90.00 200 ASP A O 1
ATOM 1636 N N . ALA A 1 201 ? 28.492 3.790 -34.676 1.00 89.19 201 ALA A N 1
ATOM 1637 C CA . ALA A 1 201 ? 28.210 3.151 -35.956 1.00 89.19 201 ALA A CA 1
ATOM 1638 C C . ALA A 1 201 ? 27.441 1.814 -35.849 1.00 89.19 201 ALA A C 1
ATOM 1640 O O . ALA A 1 201 ? 26.844 1.391 -36.843 1.00 89.19 201 ALA A O 1
ATOM 1641 N N . LYS A 1 202 ? 27.465 1.141 -34.691 1.00 89.06 202 LYS A N 1
ATOM 1642 C CA . LYS A 1 202 ? 26.819 -0.157 -34.452 1.00 89.06 202 LYS A CA 1
ATOM 1643 C C . LYS A 1 202 ? 25.394 0.002 -33.924 1.00 89.06 202 LYS A C 1
ATOM 1645 O O . LYS A 1 202 ? 24.544 -0.837 -34.234 1.00 89.06 202 LYS A O 1
ATOM 1650 N N . GLY A 1 203 ? 25.119 1.042 -33.143 1.00 90.44 203 GLY A N 1
ATOM 1651 C CA . GLY A 1 203 ? 23.792 1.254 -32.578 1.00 90.44 203 GLY A CA 1
ATOM 1652 C C . GLY A 1 203 ? 23.761 2.237 -31.420 1.00 90.44 203 GLY A C 1
ATOM 1653 O O . GLY A 1 203 ? 24.666 3.043 -31.240 1.00 90.44 203 GLY A O 1
ATOM 1654 N N . LEU A 1 204 ? 22.699 2.127 -30.629 1.00 91.44 204 LEU A N 1
ATOM 1655 C CA . LEU A 1 204 ? 22.411 2.952 -29.467 1.00 91.44 204 LEU A CA 1
ATOM 1656 C C . LEU A 1 204 ? 22.414 2.078 -28.210 1.00 91.44 204 LEU A C 1
ATOM 1658 O O . LEU A 1 204 ? 21.741 1.051 -28.145 1.00 91.44 204 LEU A O 1
ATOM 1662 N N . LYS A 1 205 ? 23.175 2.492 -27.207 1.00 93.12 205 LYS A N 1
ATOM 1663 C CA . LYS A 1 205 ? 23.320 1.860 -25.903 1.00 93.12 205 LYS A CA 1
ATOM 1664 C C . LYS A 1 205 ? 22.670 2.747 -24.845 1.00 93.12 205 LYS A C 1
ATOM 1666 O O . LYS A 1 205 ? 23.027 3.913 -24.728 1.00 93.12 205 LYS A O 1
ATOM 1671 N N . LEU A 1 206 ? 21.752 2.184 -24.068 1.00 90.56 206 LEU A N 1
ATOM 1672 C CA . LEU A 1 206 ? 21.168 2.823 -22.892 1.00 90.56 206 LEU A CA 1
ATOM 1673 C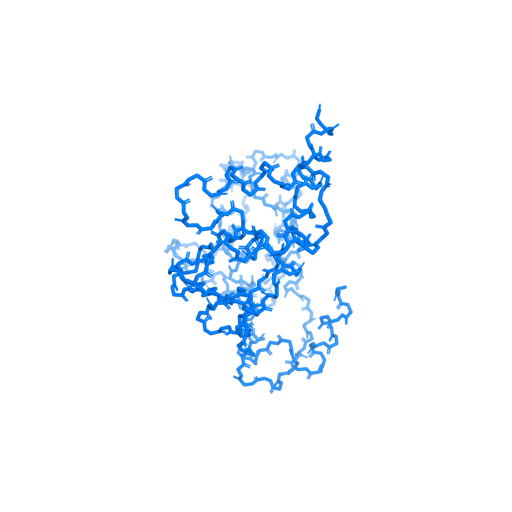 C . LEU A 1 206 ? 21.721 2.182 -21.630 1.00 90.56 206 LEU A C 1
ATOM 1675 O O . LEU A 1 206 ? 21.769 0.955 -21.514 1.00 90.56 206 LEU A O 1
ATOM 1679 N N . GLN A 1 207 ? 22.106 3.029 -20.689 1.00 89.38 207 GLN A N 1
ATOM 1680 C CA . GLN A 1 207 ? 22.655 2.649 -19.401 1.00 89.38 207 GLN A CA 1
ATOM 1681 C C . GLN A 1 207 ? 21.865 3.345 -18.301 1.00 89.38 207 GLN A C 1
ATOM 1683 O O . GLN A 1 207 ? 21.433 4.489 -18.444 1.00 89.38 207 GLN A O 1
ATOM 1688 N N . LYS A 1 208 ? 21.653 2.640 -17.196 1.00 86.56 208 LYS A N 1
ATOM 1689 C CA . LYS A 1 208 ? 20.941 3.137 -16.019 1.00 86.56 208 LYS A CA 1
ATOM 1690 C C . LYS A 1 208 ? 21.572 2.496 -14.794 1.00 86.56 208 LYS A C 1
ATOM 1692 O O . LYS A 1 208 ? 21.872 1.303 -14.812 1.00 86.56 208 LYS A O 1
ATOM 1697 N N . ASN A 1 209 ? 21.779 3.277 -13.738 1.00 81.44 209 ASN A N 1
ATOM 1698 C CA . ASN A 1 209 ? 22.357 2.771 -12.495 1.00 81.44 209 ASN A CA 1
ATOM 1699 C C . ASN A 1 209 ? 21.633 1.511 -11.995 1.00 81.44 209 ASN A C 1
ATOM 1701 O O . ASN A 1 209 ? 20.402 1.436 -12.015 1.00 81.44 209 ASN A O 1
ATOM 1705 N N . ASN A 1 210 ? 22.411 0.530 -11.528 1.00 79.12 210 ASN A N 1
ATOM 1706 C CA . ASN A 1 210 ? 21.922 -0.756 -11.017 1.00 79.12 210 ASN A CA 1
ATOM 1707 C C . ASN A 1 210 ? 21.039 -1.548 -12.010 1.00 79.12 210 ASN A C 1
ATOM 1709 O O . ASN A 1 210 ? 20.254 -2.395 -11.582 1.00 79.12 210 ASN A O 1
ATOM 1713 N N . CYS A 1 211 ? 21.169 -1.284 -13.317 1.00 82.25 211 CYS A N 1
ATOM 1714 C CA . CYS A 1 211 ? 20.483 -1.998 -14.393 1.00 82.25 211 CYS A CA 1
ATOM 1715 C C . CYS A 1 211 ? 21.484 -2.622 -15.366 1.00 82.25 211 CYS A C 1
ATOM 1717 O O . CYS A 1 211 ? 22.597 -2.130 -15.534 1.00 82.25 211 CYS A O 1
ATOM 1719 N N . ASN A 1 212 ? 21.058 -3.674 -16.065 1.00 84.88 212 ASN A N 1
ATOM 1720 C CA . ASN A 1 212 ? 21.793 -4.144 -17.236 1.00 84.88 212 ASN A CA 1
ATOM 1721 C C . ASN A 1 212 ? 21.658 -3.136 -18.383 1.00 84.88 212 ASN A C 1
ATOM 1723 O O . ASN A 1 212 ? 20.572 -2.600 -18.622 1.00 84.88 212 ASN A O 1
ATOM 1727 N N . ASP A 1 213 ? 22.749 -2.940 -19.117 1.00 88.25 213 ASP A N 1
ATOM 1728 C CA . ASP A 1 213 ? 22.760 -2.105 -20.313 1.00 88.25 213 ASP A CA 1
ATOM 1729 C C . ASP A 1 213 ? 21.855 -2.693 -21.404 1.00 88.25 213 ASP A C 1
ATOM 1731 O O . ASP A 1 213 ? 21.834 -3.905 -21.639 1.00 88.25 213 ASP A O 1
ATOM 1735 N N . VAL A 1 214 ? 21.159 -1.822 -22.133 1.00 90.62 214 VAL A N 1
ATOM 1736 C CA . VAL A 1 214 ? 20.361 -2.205 -23.301 1.00 90.62 214 VAL A CA 1
ATOM 1737 C C . VAL A 1 214 ? 21.049 -1.705 -24.559 1.00 90.62 214 VAL A C 1
ATOM 1739 O O . VAL A 1 214 ? 21.203 -0.504 -24.755 1.00 90.62 214 VAL A O 1
ATOM 1742 N N . PHE A 1 215 ? 21.445 -2.629 -25.435 1.00 93.25 215 PHE A N 1
ATOM 1743 C CA . PHE A 1 215 ? 22.019 -2.302 -26.737 1.00 93.25 215 PHE A CA 1
ATOM 1744 C C . PHE A 1 215 ? 21.002 -2.523 -27.857 1.00 93.25 215 PHE A C 1
ATOM 1746 O O . PHE A 1 215 ? 20.446 -3.611 -28.020 1.00 93.25 215 PHE A O 1
ATOM 1753 N N . LEU A 1 216 ? 20.780 -1.487 -28.658 1.00 92.62 216 LEU A N 1
ATOM 1754 C CA . LEU A 1 216 ? 19.830 -1.457 -29.756 1.00 92.62 216 LEU A CA 1
ATOM 1755 C C . LEU A 1 216 ? 20.574 -1.210 -31.063 1.00 92.62 216 LEU A C 1
ATOM 1757 O O . LEU A 1 216 ? 21.147 -0.148 -31.278 1.00 92.62 216 LEU A O 1
ATOM 1761 N N . THR A 1 217 ? 20.510 -2.165 -31.987 1.00 94.75 217 THR A N 1
ATOM 1762 C CA . THR A 1 217 ? 20.993 -1.929 -33.354 1.00 94.75 217 THR A CA 1
ATOM 1763 C C . THR A 1 217 ? 20.133 -0.874 -34.048 1.00 94.75 217 THR A C 1
ATOM 1765 O O . THR A 1 217 ? 18.936 -0.758 -33.767 1.00 94.75 217 THR A O 1
ATOM 1768 N N . TRP A 1 218 ? 20.690 -0.154 -35.023 1.00 94.00 218 TRP A N 1
ATOM 1769 C CA . TRP A 1 218 ? 19.942 0.860 -35.781 1.00 94.00 218 TRP A CA 1
ATOM 1770 C C . TRP A 1 218 ? 18.666 0.320 -36.439 1.00 94.00 218 TRP A C 1
ATOM 1772 O O . TRP A 1 218 ? 17.638 0.994 -36.472 1.00 94.00 218 TRP A O 1
ATOM 1782 N N . SER A 1 219 ? 18.673 -0.940 -36.876 1.00 92.50 219 SER A N 1
ATOM 1783 C CA . SER A 1 219 ? 17.477 -1.624 -37.381 1.00 92.50 219 SER A CA 1
ATOM 1784 C C . SER A 1 219 ? 16.416 -1.838 -36.297 1.00 92.50 219 SER A C 1
ATOM 1786 O O . SER A 1 219 ? 15.224 -1.697 -36.562 1.00 92.50 219 SER A O 1
ATOM 1788 N N . SER A 1 220 ? 16.834 -2.166 -35.072 1.00 91.75 220 SER A N 1
ATOM 1789 C CA . SER A 1 220 ? 15.952 -2.315 -33.909 1.00 91.75 220 SER A CA 1
ATOM 1790 C C . SER A 1 220 ? 15.342 -0.970 -33.497 1.00 91.75 220 SER A C 1
ATOM 1792 O O . SER A 1 220 ? 14.138 -0.882 -33.247 1.00 91.75 220 SER A O 1
ATOM 1794 N N . VAL A 1 221 ? 16.143 0.101 -33.518 1.00 91.25 221 VAL A N 1
ATOM 1795 C CA . VAL A 1 221 ? 15.679 1.478 -33.287 1.00 91.25 221 VAL A CA 1
ATOM 1796 C C . VAL A 1 221 ? 14.659 1.893 -34.351 1.00 91.25 221 VAL A C 1
ATOM 1798 O O . VAL A 1 221 ? 13.563 2.342 -34.011 1.00 91.25 221 VAL A O 1
ATOM 1801 N N . ALA A 1 222 ? 14.954 1.662 -35.634 1.00 91.00 222 ALA A N 1
ATOM 1802 C CA . ALA A 1 222 ? 14.044 1.983 -36.731 1.00 91.00 222 ALA A CA 1
ATOM 1803 C C . ALA A 1 222 ? 12.691 1.261 -36.594 1.00 91.00 222 ALA A C 1
ATOM 1805 O O . ALA A 1 222 ? 11.641 1.886 -36.752 1.00 91.00 222 ALA A O 1
ATOM 1806 N N . LYS A 1 223 ? 12.686 -0.030 -36.228 1.00 91.00 223 LYS A N 1
ATOM 1807 C CA . LYS A 1 223 ? 11.443 -0.781 -35.963 1.00 91.00 223 LYS A CA 1
ATOM 1808 C C . LYS A 1 223 ? 10.614 -0.144 -34.845 1.00 91.00 223 LYS A C 1
ATOM 1810 O O . LYS A 1 223 ? 9.404 0.008 -35.001 1.00 91.00 223 LYS A O 1
ATOM 1815 N N . ARG A 1 224 ? 11.249 0.256 -33.738 1.00 89.19 224 ARG A N 1
ATOM 1816 C CA . ARG A 1 224 ? 10.562 0.901 -32.606 1.00 89.19 224 ARG A CA 1
ATOM 1817 C C . ARG A 1 224 ? 9.978 2.262 -32.986 1.00 89.19 224 ARG A C 1
ATOM 1819 O O . ARG A 1 224 ? 8.815 2.530 -32.687 1.00 89.19 224 ARG A O 1
ATOM 1826 N N . ILE A 1 225 ? 10.727 3.100 -33.701 1.00 86.94 225 ILE A N 1
ATOM 1827 C CA . ILE A 1 225 ? 10.219 4.401 -34.163 1.00 86.94 225 ILE A CA 1
ATOM 1828 C C . ILE A 1 225 ? 9.027 4.207 -35.112 1.00 86.94 225 ILE A C 1
ATOM 1830 O O . ILE A 1 225 ? 8.001 4.865 -34.938 1.00 86.94 225 ILE A O 1
ATOM 1834 N N . LEU A 1 226 ? 9.107 3.255 -36.050 1.00 86.00 226 LEU A N 1
ATOM 1835 C CA . LEU A 1 226 ? 7.986 2.905 -36.931 1.00 86.00 226 LEU A CA 1
ATOM 1836 C C . LEU A 1 226 ? 6.746 2.467 -36.145 1.00 86.00 226 LEU A C 1
ATOM 1838 O O . LEU A 1 226 ? 5.649 2.960 -36.413 1.00 86.00 226 LEU A O 1
ATOM 1842 N N . MET A 1 227 ? 6.920 1.588 -35.155 1.00 82.81 227 MET A N 1
ATOM 1843 C CA . MET A 1 227 ? 5.832 1.127 -34.293 1.00 82.81 227 MET A CA 1
ATOM 1844 C C . MET A 1 227 ? 5.182 2.295 -33.535 1.00 82.81 227 MET A C 1
ATOM 1846 O O . MET A 1 227 ? 3.961 2.444 -33.547 1.00 82.81 227 MET A O 1
ATOM 1850 N N . SER A 1 228 ? 5.988 3.183 -32.945 1.00 78.25 228 SER A N 1
ATOM 1851 C CA . SER A 1 228 ? 5.507 4.379 -32.238 1.00 78.25 228 SER A CA 1
ATOM 1852 C C . SER A 1 228 ? 4.733 5.332 -33.160 1.00 78.25 228 SER A C 1
ATOM 1854 O O . SER A 1 228 ? 3.661 5.829 -32.795 1.00 78.25 228 SER A O 1
ATOM 1856 N N . CYS A 1 229 ? 5.221 5.558 -34.386 1.00 73.56 229 CYS A N 1
ATOM 1857 C CA . CYS A 1 229 ? 4.510 6.336 -35.401 1.00 73.56 229 CYS A CA 1
ATOM 1858 C C . CYS A 1 229 ? 3.153 5.710 -35.754 1.00 73.56 229 CYS A C 1
ATOM 1860 O O . CYS A 1 229 ? 2.153 6.427 -35.817 1.00 73.56 229 CYS A O 1
ATOM 1862 N N . PHE A 1 230 ? 3.102 4.388 -35.936 1.00 71.69 230 PHE A N 1
ATOM 1863 C CA . PHE A 1 230 ? 1.872 3.669 -36.264 1.00 71.69 230 PHE A CA 1
ATOM 1864 C C . PHE A 1 230 ? 0.828 3.768 -35.142 1.00 71.69 230 PHE A C 1
ATOM 1866 O O . PHE A 1 230 ? -0.321 4.137 -35.397 1.00 71.69 230 PHE A O 1
ATOM 1873 N N . ILE A 1 231 ? 1.239 3.544 -33.888 1.00 67.81 231 ILE A N 1
ATOM 1874 C CA . ILE A 1 231 ? 0.367 3.648 -32.706 1.00 67.81 231 ILE A CA 1
ATOM 1875 C C . ILE A 1 231 ? -0.213 5.064 -32.574 1.00 67.81 231 ILE A C 1
ATOM 1877 O O . ILE A 1 231 ? -1.420 5.220 -32.385 1.00 67.81 231 ILE A O 1
ATOM 1881 N N . LYS A 1 232 ? 0.608 6.112 -32.738 1.00 67.12 232 LYS A N 1
ATOM 1882 C CA . LYS A 1 232 ? 0.141 7.510 -32.670 1.00 67.12 232 LYS A CA 1
ATOM 1883 C C . LYS A 1 232 ? -0.875 7.845 -33.763 1.00 67.12 232 LYS A C 1
ATOM 1885 O O . LYS A 1 232 ? -1.847 8.543 -33.485 1.00 67.12 232 LYS A O 1
ATOM 1890 N N . ILE A 1 233 ? -0.680 7.353 -34.989 1.00 61.53 233 ILE A N 1
ATOM 1891 C CA . ILE A 1 233 ? -1.635 7.548 -36.093 1.00 61.53 233 ILE A CA 1
ATOM 1892 C C . ILE A 1 233 ? -2.964 6.853 -35.779 1.00 61.53 233 ILE A C 1
ATOM 1894 O O . ILE A 1 233 ? -4.026 7.451 -35.954 1.00 61.53 233 ILE A O 1
ATOM 1898 N N . PHE A 1 234 ? -2.915 5.615 -35.289 1.00 56.78 234 PHE A N 1
ATOM 1899 C CA . PHE A 1 234 ? -4.109 4.833 -34.984 1.00 56.78 234 PHE A CA 1
ATOM 1900 C C . PHE A 1 234 ? -4.907 5.412 -33.809 1.00 56.78 234 PHE A C 1
ATOM 1902 O O . PHE A 1 234 ? -6.126 5.543 -33.892 1.00 56.78 234 PHE A O 1
ATOM 1909 N N . MET A 1 235 ? -4.228 5.850 -32.747 1.00 55.31 235 MET A N 1
ATOM 1910 C CA . MET A 1 235 ? -4.879 6.494 -31.605 1.00 55.31 235 MET A CA 1
ATOM 1911 C C . MET A 1 235 ? -5.483 7.862 -31.938 1.00 55.31 235 MET A C 1
ATOM 1913 O O . MET A 1 235 ? -6.514 8.221 -31.375 1.00 55.31 235 MET A O 1
ATOM 1917 N N . LYS A 1 236 ? -4.897 8.615 -32.877 1.00 57.06 236 LYS A N 1
ATOM 1918 C CA . LYS A 1 236 ? -5.440 9.911 -33.318 1.00 57.06 236 LYS A CA 1
ATOM 1919 C C . LYS A 1 236 ? -6.682 9.774 -34.211 1.00 57.06 236 LYS A C 1
ATOM 1921 O O . LYS A 1 236 ? -7.429 10.733 -34.329 1.00 57.06 236 LYS A O 1
ATOM 1926 N N . LYS A 1 237 ? -6.912 8.597 -34.808 1.00 52.09 237 LYS A N 1
ATOM 1927 C CA . LYS A 1 237 ? -8.122 8.262 -35.586 1.00 52.09 237 LYS A CA 1
ATOM 1928 C C . LYS A 1 237 ? -9.272 7.678 -34.743 1.00 52.09 237 LYS A C 1
ATOM 1930 O O . LYS A 1 237 ? -10.322 7.388 -35.299 1.00 52.09 237 LYS A O 1
ATOM 1935 N N . ARG A 1 238 ? -9.073 7.461 -33.434 1.00 44.47 238 ARG A N 1
ATOM 1936 C CA . ARG A 1 238 ? -10.079 6.919 -32.491 1.00 44.47 238 ARG A CA 1
ATOM 1937 C C . ARG A 1 238 ? -10.681 7.977 -31.545 1.00 44.47 238 ARG A C 1
ATOM 1939 O O . ARG A 1 238 ? -11.264 7.614 -30.527 1.00 44.47 238 ARG A O 1
ATOM 1946 N N . LYS A 1 239 ? -10.518 9.261 -31.855 1.00 40.72 239 LYS A N 1
ATOM 1947 C CA . LYS A 1 239 ? -11.266 10.377 -31.260 1.00 40.72 239 LYS A CA 1
ATOM 1948 C C . LYS A 1 239 ? -12.074 11.039 -32.360 1.00 40.72 239 LYS A C 1
ATOM 1950 O O . LYS A 1 239 ? -13.181 11.503 -32.038 1.00 40.72 239 LYS A O 1
#

pLDDT: mean 87.29, std 9.73, range [40.72, 98.25]

Radius of gyration: 29.42 Å; Cα contacts (8 Å, |Δi|>4): 259; chains: 1; bounding box: 60×43×75 Å